Protein AF-A0A959UNT0-F1 (afdb_monomer)

Foldseek 3Di:
DPPPDDPLPAWEWEWDDAQETETETPVGDPEDDFFHKYFYAYQDWHAQFHWYDYNNYDTATEAEPPDHGDHTRQHDHRHTFIWTHHPGHTYRPDDGLDQDPPQWDDLDSWKTKGLAWDFWFFLVVQQVVLVVVVWGFAALVSQLSCCPPPPSNQVRQPAWAFHDDDQVDDFWGKTAQAAPPPRDGDSNHIDIDGRHGIDITMTMHTD

Mean predicted aligned error: 11.96 Å

Secondary structure (DSSP, 8-state):
---SSS---PEEEEEESSSEEEE--SSPPSS--TT-EEEEEESS--SS-EEEEETTPPPEEEEETTTEEP-TTSS-TT--EEEEE-SSSEEE-SPP-PPPPTTEEE-SSSEEEESSPEEEE-HHHHHHHHHHTT-EEPBHHHHHHHHHH-TTTGGG--S-EEEEEE-SSTT-EEEEEE-TTT--EEEEEEEEE-TTS-EEE-EEEE-

Radius of gyration: 22.78 Å; Cα contacts (8 Å, |Δi|>4): 476; chains: 1; bounding box: 63×31×64 Å

Sequence (207 aa):
TVASTRSRVVHRAPASGVNVLSASVSPPIAALQAGLQVDLIPSQTNTGPVTLSLNGTSPAQVLWRGTLPLDSGDLSPGVPVPLVYDGASFQWVGERAGACPPGFIPLSREVCIQALPNDSSTFWQAVLQCGDMDARLCTFSEWTAGCSMTGEFFSTVEGYEWVDHAANDQDKAKVLGLNSVTLVVSCDGGSHRIPSVEVRSRCCKTR

Structure (mmCIF, N/CA/C/O backbone):
data_AF-A0A959UNT0-F1
#
_entry.id   AF-A0A959UNT0-F1
#
loop_
_atom_site.group_PDB
_atom_site.id
_atom_site.type_symbol
_atom_site.label_atom_id
_atom_site.label_alt_id
_atom_site.label_comp_id
_atom_site.label_asym_id
_atom_site.label_entity_id
_atom_site.label_seq_id
_atom_site.pdbx_PDB_ins_code
_atom_site.Cartn_x
_atom_site.Cartn_y
_atom_site.Cartn_z
_atom_site.occupancy
_atom_site.B_iso_or_equiv
_atom_site.auth_seq_id
_atom_site.auth_comp_id
_atom_site.auth_asym_id
_atom_site.auth_atom_id
_atom_site.pdbx_PDB_model_num
ATOM 1 N N . THR A 1 1 ? -46.448 0.225 13.701 1.00 48.41 1 THR A N 1
ATOM 2 C CA . THR A 1 1 ? -45.222 0.063 14.515 1.00 48.41 1 THR A CA 1
ATOM 3 C C . THR A 1 1 ? -44.035 -0.171 13.594 1.00 48.41 1 THR A C 1
ATOM 5 O O . THR A 1 1 ? -43.687 -1.302 13.303 1.00 48.41 1 THR A O 1
ATOM 8 N N . VAL A 1 2 ? -43.453 0.914 13.071 1.00 43.09 2 VAL A N 1
ATOM 9 C CA . VAL A 1 2 ? -42.294 0.895 12.145 1.00 43.09 2 VAL A CA 1
ATOM 10 C C . VAL A 1 2 ? -41.308 2.003 12.558 1.00 43.09 2 VAL A C 1
ATOM 12 O O . VAL A 1 2 ? -40.804 2.755 11.739 1.00 43.09 2 VAL A O 1
ATOM 15 N N . ALA A 1 3 ? -41.102 2.176 13.868 1.00 41.16 3 ALA A N 1
ATOM 16 C CA . ALA A 1 3 ? -40.245 3.232 14.427 1.00 41.16 3 ALA A CA 1
ATOM 17 C C . ALA A 1 3 ? -39.132 2.692 15.348 1.00 41.16 3 ALA A C 1
ATOM 19 O O . ALA A 1 3 ? -38.463 3.465 16.019 1.00 41.16 3 ALA A O 1
ATOM 20 N N . SER A 1 4 ? -38.913 1.371 15.385 1.00 48.03 4 SER A N 1
ATOM 21 C CA . SER A 1 4 ? -37.923 0.733 16.272 1.00 48.03 4 SER A CA 1
ATOM 22 C C . SER A 1 4 ? -36.722 0.130 15.533 1.00 48.03 4 SER A C 1
ATOM 24 O O . SER A 1 4 ? -35.971 -0.654 16.111 1.00 48.03 4 SER A O 1
ATOM 26 N N . THR A 1 5 ? -36.498 0.440 14.257 1.00 50.44 5 THR A N 1
ATOM 27 C CA . THR A 1 5 ? -35.396 -0.199 13.525 1.00 50.44 5 THR A CA 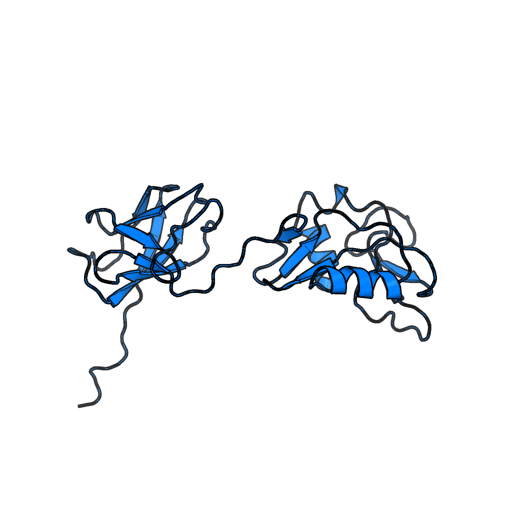1
ATOM 28 C C . THR A 1 5 ? -34.690 0.813 12.636 1.00 50.44 5 THR A C 1
ATOM 30 O O . THR A 1 5 ? -35.224 1.175 11.595 1.00 50.44 5 THR A O 1
ATOM 33 N N . ARG A 1 6 ? -33.470 1.201 13.059 1.00 48.41 6 ARG A N 1
ATOM 34 C CA . ARG A 1 6 ? -32.390 1.919 12.329 1.00 48.41 6 ARG A CA 1
ATOM 35 C C . ARG A 1 6 ? -31.964 3.304 12.843 1.00 48.41 6 ARG A C 1
ATOM 37 O O . ARG A 1 6 ? -31.573 4.150 12.051 1.00 48.41 6 ARG A O 1
ATOM 44 N N . SER A 1 7 ? -31.873 3.503 14.156 1.00 43.59 7 SER A N 1
ATOM 45 C CA . SER A 1 7 ? -30.818 4.386 14.681 1.00 43.59 7 SER A CA 1
ATOM 46 C C . SER A 1 7 ? -29.868 3.550 15.527 1.00 43.59 7 SER A C 1
ATOM 48 O O . SER A 1 7 ? -30.008 3.447 16.742 1.00 43.59 7 SER A O 1
ATOM 50 N N . ARG A 1 8 ? -28.959 2.835 14.855 1.00 58.28 8 ARG A N 1
ATOM 51 C CA . ARG A 1 8 ? -27.830 2.197 15.532 1.00 58.28 8 ARG A CA 1
ATOM 52 C C . ARG A 1 8 ? -26.765 3.280 15.640 1.00 58.28 8 ARG A C 1
ATOM 54 O O . ARG A 1 8 ? -26.162 3.645 14.636 1.00 58.28 8 ARG A O 1
ATOM 61 N N . VAL A 1 9 ? -26.633 3.868 16.824 1.00 66.62 9 VAL A N 1
ATOM 62 C CA . VAL A 1 9 ? -25.636 4.912 17.074 1.00 66.62 9 VAL A CA 1
ATOM 63 C C . VAL A 1 9 ? -24.266 4.243 17.061 1.00 66.62 9 VAL A C 1
ATOM 65 O O . VAL A 1 9 ? -23.964 3.432 17.931 1.00 66.62 9 VAL A O 1
ATOM 68 N N . VAL A 1 10 ? -23.461 4.545 16.044 1.00 76.69 10 VAL A N 1
ATOM 69 C CA . VAL A 1 10 ? -22.049 4.158 16.014 1.00 76.69 10 VAL A CA 1
ATOM 70 C C . VAL A 1 10 ? -21.274 5.236 16.755 1.00 76.69 10 VAL A C 1
ATOM 72 O O . VAL A 1 10 ? -21.289 6.405 16.362 1.00 76.69 10 VAL A O 1
ATOM 75 N N . HIS A 1 11 ? -20.627 4.866 17.857 1.00 86.00 11 HIS A N 1
ATOM 76 C CA . HIS A 1 11 ? -19.838 5.817 18.627 1.00 86.00 11 HIS A CA 1
ATOM 77 C C . HIS A 1 11 ? -18.467 6.010 17.988 1.00 86.00 11 HIS A C 1
ATOM 79 O O . HIS A 1 11 ? -17.747 5.044 17.765 1.00 86.00 11 HIS A O 1
ATOM 85 N N . ARG A 1 12 ? -18.067 7.259 17.749 1.00 90.56 12 ARG A N 1
ATOM 86 C CA . ARG A 1 12 ? -16.699 7.578 17.337 1.00 90.56 12 ARG A CA 1
ATOM 87 C C . ARG A 1 12 ? -15.816 7.737 18.572 1.00 90.56 12 ARG A C 1
ATOM 89 O O . ARG A 1 12 ? -16.127 8.555 19.434 1.00 90.56 12 ARG A O 1
ATOM 96 N N . ALA A 1 13 ? -14.728 6.977 18.642 1.00 93.00 13 ALA A N 1
ATOM 97 C CA . ALA A 1 13 ? -13.882 6.870 19.827 1.00 93.00 13 ALA A CA 1
ATOM 98 C C . ALA A 1 13 ? -12.408 7.143 19.487 1.00 93.00 13 ALA A C 1
ATOM 100 O O . ALA A 1 13 ? -11.671 6.215 19.150 1.00 93.00 13 ALA A O 1
ATOM 101 N N . PRO A 1 14 ? -11.947 8.403 19.564 1.00 94.81 14 PRO A N 1
ATOM 102 C CA . PRO A 1 14 ? -10.521 8.708 19.520 1.00 94.81 14 PRO A CA 1
ATOM 103 C C . PRO A 1 14 ? -9.801 7.997 20.670 1.00 94.81 14 PRO A C 1
ATOM 105 O O . PRO A 1 14 ? -10.201 8.139 21.828 1.00 94.81 14 PRO A O 1
ATOM 108 N N . ALA A 1 15 ? -8.763 7.229 20.347 1.00 96.00 15 ALA A N 1
ATOM 109 C CA . ALA A 1 15 ? -8.032 6.398 21.295 1.00 96.00 15 ALA A CA 1
ATOM 110 C C . ALA A 1 15 ? -6.611 6.917 21.520 1.00 96.00 15 ALA A C 1
ATOM 112 O O . ALA A 1 15 ? -5.875 7.200 20.570 1.00 96.00 15 ALA A O 1
ATOM 113 N N . SER A 1 16 ? -6.206 6.989 22.783 1.00 95.00 16 SER A N 1
ATOM 114 C CA . SER A 1 16 ? -4.823 7.221 23.203 1.00 95.00 16 SER A CA 1
ATOM 115 C C . SER A 1 16 ? -4.161 5.913 23.645 1.00 95.00 16 SER A C 1
ATOM 117 O O . SER A 1 16 ? -4.842 4.999 24.111 1.00 95.00 16 SER A O 1
ATOM 119 N N . GLY A 1 17 ? -2.835 5.831 23.507 1.00 95.19 17 GLY A N 1
ATOM 120 C CA . GLY A 1 17 ? -2.040 4.633 23.806 1.00 95.19 17 GLY A CA 1
ATOM 121 C C . GLY A 1 17 ? -1.513 3.927 22.551 1.00 95.19 17 GLY A C 1
ATOM 122 O O . GLY A 1 17 ? -1.726 4.399 21.438 1.00 95.19 17 GLY A O 1
ATOM 123 N N . VAL A 1 18 ? -0.797 2.815 22.756 1.00 91.81 18 VAL A N 1
ATOM 124 C CA . VAL A 1 18 ? -0.172 2.001 21.690 1.00 91.81 18 VAL A CA 1
ATOM 125 C C . VAL A 1 18 ? -0.801 0.604 21.643 1.00 91.81 18 VAL A C 1
ATOM 127 O O . VAL A 1 18 ? -1.529 0.288 20.712 1.00 91.81 18 VAL A O 1
ATOM 130 N N . ASN A 1 19 ? -0.593 -0.207 22.687 1.00 95.94 19 ASN A N 1
ATOM 131 C CA . ASN A 1 19 ? -1.184 -1.554 22.824 1.00 95.94 19 ASN A CA 1
ATOM 132 C C . ASN A 1 19 ? -2.261 -1.619 23.921 1.00 95.94 19 ASN A C 1
ATOM 134 O O . ASN A 1 19 ? -3.101 -2.513 23.949 1.00 95.94 19 ASN A O 1
ATOM 138 N N . VAL A 1 20 ? -2.247 -0.657 24.842 1.00 97.50 20 VAL A N 1
ATOM 139 C CA . VAL A 1 20 ? -3.287 -0.468 25.855 1.00 97.50 20 VAL A CA 1
ATOM 140 C C . VAL A 1 20 ? -3.980 0.836 25.519 1.00 97.50 20 VAL A C 1
ATOM 142 O O . VAL A 1 20 ? -3.421 1.911 25.738 1.00 97.50 20 VAL A O 1
ATOM 145 N N . LEU A 1 21 ? -5.151 0.727 24.905 1.00 97.50 21 LEU A N 1
ATOM 146 C CA . LEU A 1 21 ? -5.898 1.861 24.396 1.00 97.50 21 LEU A CA 1
ATOM 147 C C . LEU A 1 21 ? -6.956 2.303 25.396 1.00 97.50 21 LEU A C 1
ATOM 149 O O . LEU A 1 21 ? -7.686 1.491 25.968 1.00 97.50 21 LEU A O 1
ATOM 153 N N . SER A 1 22 ? -7.075 3.615 25.550 1.00 96.44 22 SER A N 1
ATOM 154 C CA . SER A 1 22 ? -8.187 4.236 26.258 1.00 96.44 22 SER A CA 1
ATOM 155 C C . SER A 1 22 ? -8.908 5.199 25.329 1.00 96.44 22 SER A C 1
ATOM 157 O O . SER A 1 22 ? -8.275 5.991 24.631 1.00 96.44 22 SER A O 1
ATOM 159 N N . ALA A 1 23 ? -10.233 5.121 25.303 1.00 95.81 23 ALA A N 1
ATOM 160 C CA . ALA A 1 23 ? -11.065 6.053 24.561 1.00 95.81 23 ALA A CA 1
ATOM 161 C C . ALA A 1 23 ? -12.312 6.415 25.368 1.00 95.81 23 ALA A C 1
ATOM 163 O O . ALA A 1 23 ? -12.730 5.702 26.279 1.00 95.81 23 ALA A O 1
ATOM 164 N N . SER A 1 24 ? -12.912 7.554 25.046 1.00 93.12 24 SER A N 1
ATOM 165 C CA . SER A 1 24 ? -14.174 7.990 25.641 1.00 93.12 24 SER A CA 1
ATOM 166 C C . SER A 1 24 ? -15.175 8.261 24.538 1.00 93.12 24 SER A C 1
ATOM 168 O O . SER A 1 24 ? -14.842 8.903 23.543 1.00 93.12 24 SER A O 1
ATOM 170 N N . VAL A 1 25 ? -16.401 7.787 24.726 1.00 90.19 25 VAL A N 1
ATOM 171 C CA . VAL A 1 25 ? -17.513 8.082 23.824 1.00 90.19 25 VAL A CA 1
ATOM 172 C C . VAL A 1 25 ? -18.582 8.897 24.541 1.00 90.19 25 VAL A C 1
ATOM 174 O O . VAL A 1 25 ? -18.640 8.922 25.773 1.00 90.19 25 VAL A O 1
ATOM 177 N N . SER A 1 26 ? -19.402 9.593 23.755 1.00 86.12 26 SER A N 1
ATOM 178 C CA . SER A 1 26 ? -20.574 10.329 24.225 1.00 86.12 26 SER A CA 1
ATOM 179 C C . SER A 1 26 ? -21.827 9.804 23.509 1.00 86.12 26 SER A C 1
ATOM 181 O O . SER A 1 26 ? -21.779 9.651 22.282 1.00 86.12 26 SER A O 1
ATOM 183 N N . PRO A 1 27 ? -22.933 9.520 24.223 1.00 86.94 27 PRO A N 1
ATOM 184 C CA . PRO A 1 27 ? -23.044 9.466 25.688 1.00 86.94 27 PRO A CA 1
ATOM 185 C C . PRO A 1 27 ? -22.099 8.418 26.320 1.00 86.94 27 PRO A C 1
ATOM 187 O O . PRO A 1 27 ? -21.741 7.451 25.644 1.00 86.94 27 PRO A O 1
ATOM 190 N N . PRO A 1 28 ? -21.664 8.614 27.582 1.00 87.12 28 PRO A N 1
ATOM 191 C CA . PRO A 1 28 ? -20.712 7.718 28.230 1.00 87.12 28 PRO A CA 1
ATOM 192 C C . PRO A 1 28 ? -21.318 6.335 28.471 1.00 87.12 28 PRO A C 1
ATOM 194 O O . PRO A 1 28 ? -22.479 6.205 28.863 1.00 87.12 28 PRO A O 1
ATOM 197 N N . ILE A 1 29 ? -20.504 5.302 28.270 1.00 87.31 29 ILE A N 1
ATOM 198 C CA . ILE A 1 29 ? -20.892 3.907 28.476 1.00 87.31 29 ILE A CA 1
ATOM 199 C C . ILE A 1 29 ? -20.492 3.481 29.889 1.00 87.31 29 ILE A C 1
ATOM 201 O O . ILE A 1 29 ? -19.319 3.534 30.244 1.00 87.31 29 ILE A O 1
ATOM 205 N N . ALA A 1 30 ? -21.464 3.041 30.692 1.00 86.00 30 ALA A N 1
ATOM 206 C CA . ALA A 1 30 ? -21.213 2.564 32.056 1.00 86.00 30 ALA A CA 1
ATOM 207 C C . ALA A 1 30 ? -20.717 1.106 32.107 1.00 86.00 30 ALA A C 1
ATOM 209 O O . ALA A 1 30 ? -19.996 0.730 33.026 1.00 86.00 30 ALA A O 1
ATOM 210 N N . ALA A 1 31 ? -21.110 0.280 31.132 1.00 88.62 31 ALA A N 1
ATOM 211 C CA . ALA A 1 31 ? -20.700 -1.116 31.023 1.00 88.62 31 ALA A CA 1
ATOM 212 C C . ALA A 1 31 ? -20.711 -1.575 29.561 1.00 88.62 31 ALA A C 1
ATOM 214 O O . ALA A 1 31 ? -21.574 -1.166 28.782 1.00 88.62 31 ALA A O 1
ATOM 215 N N . LEU A 1 32 ? -19.774 -2.454 29.202 1.00 92.38 32 LEU A N 1
ATOM 216 C CA . LEU A 1 32 ? -19.741 -3.067 27.878 1.00 92.38 32 LEU A CA 1
ATOM 217 C C . LEU A 1 32 ? -20.871 -4.096 27.755 1.00 92.38 32 LEU A C 1
ATOM 219 O O . LEU A 1 32 ? -21.023 -4.972 28.605 1.00 92.38 32 LEU A O 1
ATOM 223 N N . GLN A 1 33 ? -21.664 -3.987 26.691 1.00 92.88 33 GLN A N 1
ATOM 224 C CA . GLN A 1 33 ? -22.750 -4.914 26.372 1.00 92.88 33 GLN A CA 1
ATOM 225 C C . GLN A 1 33 ? -22.533 -5.503 24.982 1.00 92.88 33 GLN A C 1
ATOM 227 O O . GLN A 1 33 ? -22.091 -4.801 24.068 1.00 92.88 33 GLN A O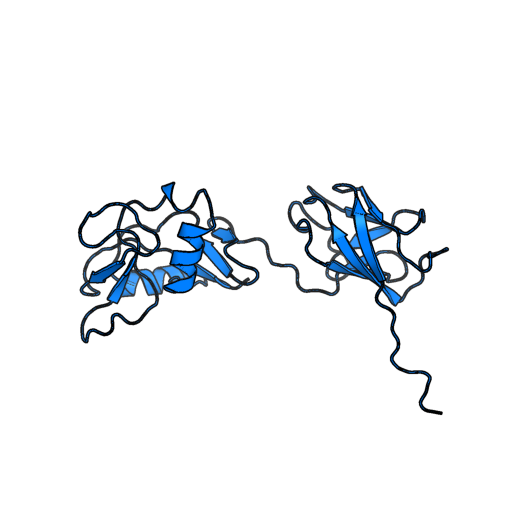 1
ATOM 232 N N . ALA A 1 34 ? -22.835 -6.793 24.820 1.00 94.38 34 ALA A N 1
ATOM 233 C CA . ALA A 1 34 ? -22.733 -7.458 23.527 1.00 94.38 34 ALA A CA 1
ATOM 234 C C . ALA A 1 34 ? -23.568 -6.713 22.468 1.00 94.38 34 ALA A C 1
ATOM 236 O O . ALA A 1 34 ? -24.707 -6.317 22.713 1.00 94.38 34 ALA A O 1
ATOM 237 N N . GLY A 1 35 ? -22.986 -6.502 21.289 1.00 91.06 35 GLY A N 1
ATOM 238 C CA . GLY A 1 35 ? -23.576 -5.744 20.187 1.00 91.06 35 GLY A CA 1
ATOM 239 C C . GLY A 1 35 ? -23.237 -4.249 20.164 1.00 91.06 35 GLY A C 1
ATOM 240 O O . GLY A 1 35 ? -23.587 -3.593 19.172 1.00 91.06 35 GLY A O 1
ATOM 241 N N . LEU A 1 36 ? -22.545 -3.722 21.186 1.00 92.38 36 LEU A N 1
ATOM 242 C CA . LEU A 1 36 ? -22.014 -2.355 21.208 1.00 92.38 36 LEU A CA 1
ATOM 243 C C . LEU A 1 36 ? -21.093 -2.125 20.005 1.00 92.38 36 LEU A C 1
ATOM 245 O O . LEU A 1 36 ? -20.164 -2.900 19.796 1.00 92.38 36 LEU A O 1
ATOM 249 N N . GLN A 1 37 ? -21.333 -1.051 19.248 1.00 93.31 37 GLN A N 1
ATOM 250 C CA . GLN A 1 37 ? -20.522 -0.682 18.086 1.00 93.31 37 GLN A CA 1
ATOM 251 C C . GLN A 1 37 ? -19.741 0.600 18.317 1.00 93.31 37 GLN A C 1
ATOM 253 O O . GLN A 1 37 ? -20.299 1.599 18.782 1.00 93.31 37 GLN A O 1
ATOM 258 N N . VAL A 1 38 ? -18.469 0.577 17.934 1.00 94.38 38 VAL A N 1
ATOM 259 C CA . VAL A 1 38 ? -17.556 1.704 18.101 1.00 94.38 38 VAL A CA 1
ATOM 260 C C . VAL A 1 38 ? -16.636 1.806 16.894 1.00 94.38 38 VAL A C 1
ATOM 262 O O . VAL A 1 38 ? -15.983 0.834 16.537 1.00 94.38 38 VAL A O 1
ATOM 265 N N . ASP A 1 39 ? -16.535 2.996 16.314 1.00 94.00 39 ASP A N 1
ATOM 266 C CA . ASP A 1 39 ? -15.471 3.354 15.381 1.00 94.00 39 ASP A CA 1
ATOM 267 C C . ASP A 1 39 ? -14.290 3.893 16.187 1.00 94.00 39 ASP A C 1
ATOM 269 O O . ASP A 1 39 ? -14.243 5.074 16.558 1.00 94.00 39 ASP A O 1
ATOM 273 N N . LEU A 1 40 ? -13.346 3.007 16.492 1.00 95.50 40 LEU A N 1
ATOM 274 C CA . LEU A 1 40 ? -12.115 3.357 17.186 1.00 95.50 40 LEU A CA 1
ATOM 275 C C . LEU A 1 40 ? -11.196 4.124 16.231 1.00 95.50 40 LEU A C 1
ATOM 277 O O . LEU A 1 40 ? -10.978 3.688 15.107 1.00 95.50 40 LEU A O 1
ATOM 281 N N . ILE A 1 41 ? -10.634 5.249 16.666 1.00 94.31 41 ILE A N 1
ATOM 282 C CA . ILE A 1 41 ? -9.665 6.023 15.878 1.00 94.31 41 ILE A CA 1
ATOM 283 C C . ILE A 1 41 ? -8.345 6.056 16.657 1.00 94.31 41 ILE A C 1
ATOM 285 O O . ILE A 1 41 ? -8.222 6.859 17.586 1.00 94.31 41 ILE A O 1
ATOM 289 N N . PRO A 1 42 ? -7.368 5.193 16.323 1.00 94.50 42 PRO A N 1
ATOM 290 C CA . PRO A 1 42 ? -6.072 5.160 16.994 1.00 94.50 42 PRO A CA 1
ATOM 291 C C . PRO A 1 42 ? -5.282 6.456 16.770 1.00 94.50 42 PRO A C 1
ATOM 293 O O . PRO A 1 42 ? -5.364 7.066 15.705 1.00 94.50 42 PRO A O 1
ATOM 296 N N . SER A 1 43 ? -4.484 6.866 17.756 1.00 92.19 43 SER A N 1
ATOM 297 C CA . SER A 1 43 ? -3.526 7.980 17.627 1.00 92.19 43 SER A CA 1
ATOM 298 C C . SER A 1 43 ? -2.105 7.522 17.293 1.00 92.19 43 SER A C 1
ATOM 300 O O . SER A 1 43 ? -1.302 8.324 16.827 1.00 92.19 43 SER A O 1
ATOM 302 N N . GLN A 1 44 ? -1.795 6.245 17.515 1.00 87.88 44 GLN A N 1
ATOM 303 C CA . GLN A 1 44 ? -0.490 5.635 17.272 1.00 87.88 44 GLN A CA 1
ATOM 304 C C . GLN A 1 44 ? -0.667 4.253 16.639 1.00 87.88 44 GLN A C 1
ATOM 306 O O . GLN A 1 44 ? -1.718 3.625 16.781 1.00 87.88 44 GLN A O 1
ATOM 311 N N . THR A 1 45 ? 0.375 3.796 15.950 1.00 84.25 45 THR A N 1
ATOM 312 C CA . THR A 1 45 ? 0.478 2.424 15.447 1.00 84.25 45 THR A CA 1
ATOM 313 C C . THR A 1 45 ? 0.730 1.472 16.610 1.00 84.25 45 THR A C 1
ATOM 315 O O . THR A 1 45 ? 1.593 1.751 17.442 1.00 84.25 45 THR A O 1
ATOM 318 N N . ASN A 1 46 ? 0.005 0.356 16.684 1.00 92.25 46 ASN A N 1
ATOM 319 C CA . ASN A 1 46 ? 0.248 -0.665 17.705 1.00 92.25 46 ASN A CA 1
ATOM 320 C C . ASN A 1 46 ? 1.508 -1.483 17.376 1.00 92.25 46 ASN A C 1
ATOM 322 O O . ASN A 1 46 ? 1.882 -1.632 16.216 1.00 92.25 46 ASN A O 1
ATOM 326 N N . THR A 1 47 ? 2.140 -2.056 18.398 1.00 85.38 47 THR A N 1
ATOM 327 C CA . THR A 1 47 ? 3.354 -2.884 18.265 1.00 85.38 47 THR A CA 1
ATOM 328 C C . THR A 1 47 ? 3.135 -4.348 18.659 1.00 85.38 47 THR A C 1
ATOM 330 O O . THR A 1 47 ? 4.087 -5.119 18.729 1.00 85.38 47 THR A O 1
ATOM 333 N N . GLY A 1 48 ? 1.890 -4.736 18.943 1.00 86.25 48 GLY A N 1
ATOM 334 C CA . GLY A 1 48 ? 1.501 -6.096 19.314 1.00 86.25 48 GLY A CA 1
ATOM 335 C C . GLY A 1 48 ? 0.016 -6.184 19.691 1.00 86.25 48 GLY A C 1
ATOM 336 O O . GLY A 1 48 ? -0.760 -5.311 19.283 1.00 86.25 48 GLY A O 1
ATOM 337 N N . PRO A 1 49 ? -0.389 -7.192 20.490 1.00 92.25 49 PRO A N 1
ATOM 338 C CA . PRO A 1 49 ? -1.776 -7.380 20.911 1.00 92.25 49 PRO A CA 1
ATOM 339 C C . PRO A 1 49 ? -2.364 -6.157 21.611 1.00 92.25 49 PRO A C 1
ATOM 341 O O . PRO A 1 49 ? -1.715 -5.541 22.458 1.00 92.25 49 PRO A O 1
ATOM 344 N N . VAL A 1 50 ? -3.618 -5.836 21.282 1.00 97.50 50 VAL A N 1
ATOM 345 C CA . VAL A 1 50 ? -4.283 -4.607 21.728 1.00 97.50 50 VAL A CA 1
ATOM 346 C C . VAL A 1 50 ? -5.405 -4.896 22.724 1.00 97.50 50 VAL A C 1
ATOM 348 O O . VAL A 1 50 ? -6.196 -5.824 22.553 1.00 97.50 50 VAL A O 1
ATOM 351 N N . THR A 1 51 ? -5.514 -4.049 23.746 1.00 98.12 51 THR A N 1
ATOM 352 C CA . THR A 1 51 ? -6.680 -3.957 24.637 1.00 98.12 51 THR A CA 1
ATOM 353 C C . THR A 1 51 ? -7.304 -2.568 24.560 1.00 98.12 51 THR A C 1
ATOM 355 O O . THR A 1 51 ? -6.606 -1.592 24.296 1.00 98.12 51 THR A O 1
ATOM 358 N N . LEU A 1 52 ? -8.614 -2.474 24.786 1.00 97.75 52 LEU A N 1
ATOM 359 C CA . LEU A 1 52 ? -9.377 -1.230 24.756 1.00 97.75 52 LEU A CA 1
ATOM 360 C C . LEU A 1 52 ? -10.234 -1.089 26.018 1.00 97.75 52 LEU A C 1
ATOM 362 O O . LEU A 1 52 ? -11.021 -1.976 26.350 1.00 97.75 52 LEU A O 1
ATOM 366 N N . SER A 1 53 ? -10.110 0.058 26.682 1.00 96.69 53 SER A N 1
ATOM 367 C CA . SER A 1 53 ? -11.036 0.539 27.711 1.00 96.69 53 SER A CA 1
ATOM 368 C C . SER A 1 53 ? -11.853 1.712 27.162 1.00 96.69 53 SER A C 1
ATOM 370 O O . SER A 1 53 ? -11.290 2.665 26.614 1.00 96.69 53 SER A O 1
ATOM 372 N N . LEU A 1 54 ? -13.180 1.648 27.310 1.00 94.81 54 LEU A N 1
ATOM 373 C CA . LEU A 1 54 ? -14.094 2.728 26.934 1.00 94.81 54 LEU A CA 1
ATOM 374 C C . LEU A 1 54 ? -14.649 3.391 28.187 1.00 94.81 54 LEU A C 1
ATOM 376 O O . LEU A 1 54 ? -15.176 2.708 29.054 1.00 94.81 54 LEU A O 1
ATOM 380 N N . ASN A 1 55 ? -14.534 4.716 28.288 1.00 94.44 55 ASN A N 1
ATOM 381 C CA . ASN A 1 55 ? -15.042 5.496 29.424 1.00 94.44 55 ASN A CA 1
ATOM 382 C C . ASN A 1 55 ? -14.607 4.944 30.807 1.00 94.44 55 ASN A C 1
ATOM 384 O O . ASN A 1 55 ? -15.322 5.111 31.791 1.00 94.44 55 ASN A O 1
ATOM 388 N N . GLY A 1 56 ? -13.441 4.291 30.894 1.00 89.88 56 GLY A N 1
ATOM 389 C CA . GLY A 1 56 ? -12.916 3.723 32.141 1.00 89.88 56 GLY A CA 1
ATOM 390 C C . GLY A 1 56 ? -13.449 2.333 32.514 1.00 89.88 56 GLY A C 1
ATOM 391 O O . GLY A 1 56 ? -13.203 1.882 33.630 1.00 89.88 56 GLY A O 1
ATOM 392 N N . THR A 1 57 ? -14.148 1.628 31.616 1.00 93.06 57 THR A N 1
ATOM 393 C CA . THR A 1 57 ? -14.502 0.213 31.828 1.00 93.06 57 THR A CA 1
ATOM 394 C C . THR A 1 57 ? -13.257 -0.671 31.926 1.00 93.06 57 THR A C 1
ATOM 396 O O . THR A 1 57 ? -12.167 -0.292 31.490 1.00 93.06 57 THR A O 1
ATOM 399 N N . SER A 1 58 ? -13.415 -1.901 32.421 1.00 93.19 58 SER A N 1
ATOM 400 C CA . SER A 1 58 ? -12.350 -2.906 32.349 1.00 93.19 58 SER A CA 1
ATOM 401 C C . SER A 1 58 ? -11.846 -3.073 30.903 1.00 93.19 58 SER A C 1
ATOM 403 O O . SER A 1 58 ? -12.673 -3.113 29.985 1.00 93.19 58 SER A O 1
ATOM 405 N N . PRO A 1 59 ? -10.520 -3.156 30.678 1.00 95.25 59 PRO A N 1
ATOM 406 C CA . PRO A 1 59 ? -9.968 -3.383 29.348 1.00 95.25 59 PRO A CA 1
ATOM 407 C C . PRO A 1 59 ? -10.424 -4.727 28.776 1.00 95.25 59 PRO A C 1
ATOM 409 O O . PRO A 1 59 ? -10.321 -5.755 29.444 1.00 95.25 59 PRO A O 1
ATOM 412 N N . ALA A 1 60 ? -10.882 -4.719 27.528 1.00 97.25 60 ALA A N 1
ATOM 413 C CA . ALA A 1 60 ? -11.184 -5.923 26.761 1.00 97.25 60 ALA A CA 1
ATOM 414 C C . ALA A 1 60 ? -10.214 -6.055 25.583 1.00 97.25 60 ALA A C 1
ATOM 416 O O . ALA A 1 60 ? -9.720 -5.050 25.068 1.00 97.25 60 ALA A O 1
ATOM 417 N N . GLN A 1 61 ? -9.927 -7.283 25.149 1.00 97.81 61 GLN A N 1
ATOM 418 C CA . GLN A 1 61 ? -9.072 -7.495 23.981 1.00 97.81 61 GLN A CA 1
ATOM 419 C C . GLN A 1 61 ? -9.743 -6.974 22.712 1.00 97.81 61 GLN A C 1
ATOM 421 O O . GLN A 1 61 ? -10.965 -7.024 22.580 1.00 97.81 61 GLN A O 1
ATOM 426 N N . VAL A 1 62 ? -8.928 -6.498 21.776 1.00 96.81 62 VAL A N 1
ATOM 427 C CA . VAL A 1 62 ? -9.343 -6.273 20.394 1.00 96.81 62 VAL A CA 1
ATOM 428 C C . VAL A 1 62 ? -8.841 -7.458 19.578 1.00 96.81 62 VAL A C 1
ATOM 430 O O . VAL A 1 62 ? -7.651 -7.769 19.605 1.00 96.81 62 VAL A O 1
ATOM 433 N N . LEU A 1 63 ? -9.754 -8.134 18.888 1.00 95.12 63 LEU A N 1
ATOM 434 C CA . LEU A 1 63 ? -9.501 -9.336 18.103 1.00 95.12 63 LEU A CA 1
ATOM 435 C C . LEU A 1 63 ? -10.022 -9.153 16.677 1.00 95.12 63 LEU A C 1
ATOM 437 O O . LEU A 1 63 ? -10.866 -8.301 16.396 1.00 95.12 63 LEU A O 1
ATOM 441 N N . TRP A 1 64 ? -9.529 -9.975 15.762 1.00 87.88 64 TRP A N 1
ATOM 442 C CA . TRP A 1 64 ? -10.009 -10.065 14.391 1.00 87.88 64 TRP A CA 1
ATOM 443 C C . TRP A 1 64 ? -10.431 -11.489 14.068 1.00 87.88 64 TRP A C 1
ATOM 445 O O . TRP A 1 64 ? -9.818 -12.455 14.523 1.00 87.88 64 TRP A O 1
ATOM 455 N N . ARG A 1 65 ? -11.499 -11.610 13.269 1.00 83.56 65 ARG A N 1
ATOM 456 C CA . ARG A 1 65 ? -12.085 -12.899 12.867 1.00 83.56 65 ARG A CA 1
ATOM 457 C C . ARG A 1 65 ? -12.325 -13.842 14.059 1.00 83.56 65 ARG A C 1
ATOM 459 O O . ARG A 1 65 ? -12.094 -15.044 13.967 1.00 83.56 65 ARG A O 1
ATOM 466 N N . GLY A 1 66 ? -12.792 -13.297 15.182 1.00 87.12 66 GLY A N 1
ATOM 467 C CA . GLY A 1 66 ? -13.137 -14.056 16.381 1.00 87.12 66 GLY A CA 1
ATOM 468 C C . GLY A 1 66 ? -11.978 -14.178 17.362 1.00 87.12 66 GLY A C 1
ATOM 469 O O . GLY A 1 66 ? -12.067 -13.654 18.468 1.00 87.12 66 GLY A O 1
ATOM 470 N N . THR A 1 67 ? -10.904 -14.870 16.980 1.00 88.44 67 THR A N 1
ATOM 471 C CA . THR A 1 67 ? -9.867 -15.301 17.936 1.00 88.44 67 THR A CA 1
ATOM 472 C C . THR A 1 67 ? -8.477 -14.742 17.671 1.00 88.44 67 THR A C 1
ATOM 474 O O . THR A 1 67 ? -7.593 -14.980 18.489 1.00 88.44 67 THR A O 1
ATOM 477 N N . LEU A 1 68 ? -8.238 -14.050 16.551 1.00 86.75 68 LEU A N 1
ATOM 478 C CA . LEU A 1 68 ? -6.890 -13.601 16.205 1.00 86.75 68 LEU A CA 1
ATOM 479 C C . LEU A 1 68 ? -6.562 -12.282 16.921 1.00 86.75 68 LEU A C 1
ATOM 481 O O . LEU A 1 68 ? -7.239 -11.283 16.665 1.00 86.75 68 LEU A O 1
ATOM 485 N N . PRO A 1 69 ? -5.523 -12.228 17.772 1.00 89.25 69 PRO A N 1
ATOM 486 C CA . PRO A 1 69 ? -5.038 -10.965 18.309 1.00 89.25 69 PRO A CA 1
ATOM 487 C C . PRO A 1 69 ? -4.547 -10.032 17.199 1.00 89.25 69 PRO A C 1
ATOM 489 O O . PRO A 1 69 ? -4.227 -10.457 16.088 1.00 89.25 69 PRO A O 1
ATOM 492 N N . LEU A 1 70 ? -4.494 -8.738 17.497 1.00 88.81 70 LEU A N 1
ATOM 493 C CA . LEU A 1 70 ? -3.793 -7.794 16.632 1.00 88.81 70 LEU A CA 1
ATOM 494 C C . LEU A 1 70 ? -2.276 -8.005 16.747 1.00 88.81 70 LEU A C 1
ATOM 496 O O . LEU A 1 70 ? -1.773 -8.356 17.815 1.00 88.81 70 LEU A O 1
ATOM 500 N N . ASP A 1 71 ? -1.572 -7.777 15.649 1.00 83.12 71 ASP A N 1
ATOM 501 C CA . ASP A 1 71 ? -0.118 -7.786 15.538 1.00 83.12 71 ASP A CA 1
ATOM 502 C C . ASP A 1 71 ? 0.396 -6.368 15.251 1.00 83.12 71 ASP A C 1
ATOM 504 O O . ASP A 1 71 ? -0.376 -5.452 14.953 1.00 83.12 71 ASP A O 1
ATOM 508 N N . SER A 1 72 ? 1.703 -6.169 15.377 1.00 78.25 72 SER A N 1
ATOM 509 C CA . SER A 1 72 ? 2.374 -4.903 15.101 1.00 78.25 72 SER A CA 1
ATOM 510 C C . SER A 1 72 ? 1.974 -4.339 13.733 1.00 78.25 72 SER A C 1
ATOM 512 O O . SER A 1 72 ? 2.082 -5.018 12.715 1.00 78.25 72 SER A O 1
ATOM 514 N N . GLY A 1 73 ? 1.529 -3.082 13.701 1.00 78.31 73 GLY A N 1
ATOM 515 C CA . GLY A 1 73 ? 1.152 -2.391 12.464 1.00 78.31 73 GLY A CA 1
ATOM 516 C C . GLY A 1 73 ? -0.314 -2.518 12.040 1.00 78.31 73 GLY A C 1
ATOM 517 O O . GLY A 1 73 ? -0.723 -1.802 11.127 1.00 78.31 73 GLY A O 1
ATOM 518 N N . ASP A 1 74 ? -1.118 -3.360 12.696 1.00 83.88 74 ASP A N 1
ATOM 519 C CA . ASP A 1 74 ? -2.538 -3.545 12.350 1.00 83.88 74 ASP A CA 1
ATOM 520 C C . ASP A 1 74 ? -3.371 -2.257 12.502 1.00 83.88 74 ASP A C 1
ATOM 522 O O . ASP A 1 74 ? -4.302 -2.003 11.735 1.00 83.88 74 ASP A O 1
ATOM 526 N N . LEU A 1 75 ? -3.056 -1.435 13.505 1.00 88.38 75 LEU A N 1
ATOM 527 C CA . LEU A 1 75 ? -3.679 -0.138 13.744 1.00 88.38 75 LEU A CA 1
ATOM 528 C C . LEU A 1 75 ? -2.847 0.964 13.101 1.00 88.38 75 LEU A C 1
ATOM 530 O O . LEU A 1 75 ? -1.650 1.068 13.339 1.00 88.38 75 LEU A O 1
ATOM 534 N N . SER A 1 76 ? -3.499 1.842 12.343 1.00 86.44 76 SER A N 1
ATOM 535 C CA . SER A 1 76 ? -2.872 3.033 11.763 1.00 86.44 76 SER A CA 1
ATOM 536 C C . SER A 1 76 ? -3.452 4.311 12.383 1.00 86.44 76 SER A C 1
ATOM 538 O O . SER A 1 76 ? -4.676 4.404 12.534 1.00 86.44 76 SER A O 1
ATOM 540 N N . PRO A 1 77 ? -2.622 5.322 12.709 1.00 86.06 77 PRO A N 1
ATOM 541 C CA . PRO A 1 77 ? -3.092 6.593 13.249 1.00 86.06 77 PRO A CA 1
ATOM 542 C C . PRO A 1 77 ? -4.152 7.249 12.359 1.00 86.06 77 PRO A C 1
ATOM 544 O O . PRO A 1 77 ? -3.981 7.373 11.147 1.00 86.06 77 PRO A O 1
ATOM 547 N N . GLY A 1 78 ? -5.260 7.681 12.960 1.00 83.50 78 GLY A N 1
ATOM 548 C CA . GLY A 1 78 ? -6.345 8.383 12.273 1.00 83.50 78 GLY A CA 1
ATOM 549 C C . GLY A 1 78 ? -7.242 7.505 11.394 1.00 83.50 78 GLY A C 1
ATOM 550 O O . GLY A 1 78 ? -8.207 8.020 10.827 1.00 83.50 78 GLY A O 1
ATOM 551 N N . VAL A 1 79 ? -6.974 6.200 11.283 1.00 84.44 79 VAL A N 1
ATOM 552 C CA . VAL A 1 79 ? -7.796 5.273 10.494 1.00 84.44 79 VAL A CA 1
ATOM 553 C C . VAL A 1 79 ? -8.909 4.691 11.373 1.00 84.44 79 VAL A C 1
ATOM 555 O O . VAL A 1 79 ? -8.600 4.071 12.388 1.00 84.44 79 VAL A O 1
ATOM 558 N N . PRO A 1 80 ? -10.198 4.868 11.018 1.00 90.38 80 PRO A N 1
ATOM 559 C CA . PRO A 1 80 ? -11.296 4.265 11.766 1.00 90.38 80 PRO A CA 1
ATOM 560 C C . PRO A 1 80 ? -11.265 2.737 11.701 1.00 90.38 80 PRO A C 1
ATOM 562 O O . PRO A 1 80 ? -11.175 2.150 10.623 1.00 90.38 80 PRO A O 1
ATOM 565 N N . VAL A 1 81 ? -11.399 2.109 12.861 1.00 92.88 81 VAL A N 1
ATOM 566 C CA . VAL A 1 81 ? -11.437 0.662 13.056 1.00 92.88 81 VAL A CA 1
ATOM 567 C C . VAL A 1 81 ? -12.820 0.320 13.611 1.00 92.88 81 VAL A C 1
ATOM 569 O O . VAL A 1 81 ? -13.076 0.581 14.789 1.00 92.88 81 VAL A O 1
ATOM 572 N N . PRO A 1 82 ? -13.740 -0.207 12.783 1.00 93.06 82 PRO A N 1
ATOM 573 C CA . PRO A 1 82 ? -15.085 -0.539 13.230 1.00 93.06 82 PRO A CA 1
ATOM 574 C C . PRO A 1 82 ? -15.045 -1.792 14.107 1.00 93.06 82 PRO A C 1
ATOM 576 O O . PRO A 1 82 ? -14.677 -2.884 13.660 1.00 93.06 82 PRO A O 1
ATOM 579 N N . LEU A 1 83 ? -15.438 -1.632 15.364 1.00 95.44 83 LEU A N 1
ATOM 580 C CA . LEU A 1 83 ? -15.453 -2.673 16.380 1.00 95.44 83 LEU A CA 1
ATOM 581 C C . LEU A 1 83 ? -16.883 -3.002 16.805 1.00 95.44 83 LEU A C 1
ATOM 583 O O . LEU A 1 83 ? -17.743 -2.122 16.900 1.00 95.44 83 LEU A O 1
ATOM 587 N N . VAL A 1 84 ? -17.117 -4.271 17.132 1.00 95.50 84 VAL A N 1
ATOM 588 C CA . VAL A 1 84 ? -18.324 -4.741 17.814 1.00 95.50 84 VAL A CA 1
ATOM 589 C C . VAL A 1 84 ? -17.916 -5.527 19.049 1.00 95.50 84 VAL A C 1
ATOM 591 O O . VAL A 1 84 ? -17.160 -6.484 18.938 1.00 95.50 84 VAL A O 1
ATOM 594 N N . TYR A 1 85 ? -18.410 -5.154 20.225 1.00 95.94 85 TYR A N 1
ATOM 595 C CA . TYR A 1 85 ? -18.200 -5.960 21.426 1.00 95.94 85 TYR A CA 1
ATOM 596 C 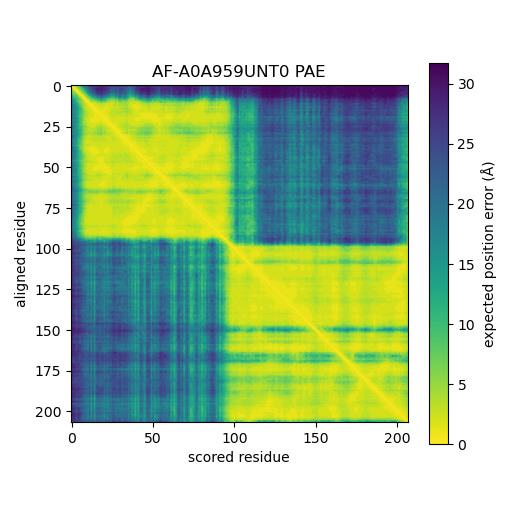C . TYR A 1 85 ? -19.077 -7.215 21.370 1.00 95.94 85 TYR A C 1
ATOM 598 O O . TYR A 1 85 ? -20.289 -7.100 21.191 1.00 95.94 85 TYR A O 1
ATOM 606 N N . ASP A 1 86 ? -18.499 -8.404 21.514 1.00 95.31 86 ASP A N 1
ATOM 607 C CA . ASP A 1 86 ? -19.229 -9.682 21.427 1.00 95.31 86 ASP A CA 1
ATOM 608 C C . ASP A 1 86 ? -19.729 -10.209 22.786 1.00 95.31 86 ASP A C 1
ATOM 610 O O . ASP A 1 86 ? -20.450 -11.203 22.836 1.00 95.31 86 ASP A O 1
ATOM 614 N N . GLY A 1 87 ? -19.395 -9.518 23.881 1.00 95.19 87 GLY A N 1
ATOM 615 C CA . GLY A 1 87 ? -19.670 -9.947 25.256 1.00 95.19 87 GLY A CA 1
ATOM 616 C C . GLY A 1 87 ? -18.418 -10.349 26.039 1.00 95.19 87 GLY A C 1
ATOM 617 O O . GLY A 1 87 ? -18.485 -10.440 27.261 1.00 95.19 87 GLY A O 1
ATOM 618 N N . ALA A 1 88 ? -17.283 -10.537 25.362 1.00 95.50 88 ALA A N 1
ATOM 619 C CA . ALA A 1 88 ? -15.985 -10.807 25.976 1.00 95.50 88 ALA A CA 1
ATOM 620 C C . ALA A 1 88 ? -14.884 -9.893 25.415 1.00 95.50 88 ALA A C 1
ATOM 622 O O . ALA A 1 88 ? -14.111 -9.318 26.182 1.00 95.50 88 ALA A O 1
ATOM 623 N N . SER A 1 89 ? -14.840 -9.720 24.093 1.00 97.19 89 SER A N 1
ATOM 624 C CA . SER A 1 89 ? -13.820 -8.960 23.367 1.00 97.19 89 SER A CA 1
ATOM 625 C C . SER A 1 89 ? -14.443 -8.014 22.338 1.00 97.19 89 SER A C 1
ATOM 627 O O . SER A 1 89 ? -15.595 -8.156 21.928 1.00 97.19 89 SER A O 1
ATOM 629 N N . PHE A 1 90 ? -13.675 -7.019 21.904 1.00 97.38 90 PHE A N 1
ATOM 630 C CA . PHE A 1 90 ? -14.006 -6.218 20.735 1.00 97.38 90 PHE A CA 1
ATOM 631 C C . PHE A 1 90 ? -13.565 -6.947 19.472 1.00 97.38 90 PHE A C 1
ATOM 633 O O . PHE A 1 90 ? -12.382 -7.193 19.266 1.00 97.38 90 PHE A O 1
ATOM 640 N N . GLN A 1 91 ? -14.518 -7.245 18.602 1.00 96.38 91 GLN A N 1
ATOM 641 C CA . GLN A 1 91 ? -14.277 -7.834 17.297 1.00 96.38 91 GLN A CA 1
ATOM 642 C C . GLN A 1 91 ? -14.158 -6.732 16.256 1.00 96.38 91 GLN A C 1
ATOM 644 O O . GLN A 1 91 ? -15.087 -5.948 16.058 1.00 96.38 91 GLN A O 1
ATOM 649 N N . TRP A 1 92 ? -13.030 -6.688 15.560 1.00 93.25 92 TRP A N 1
ATOM 650 C CA . TRP A 1 92 ? -12.878 -5.858 14.378 1.00 93.25 92 TRP A CA 1
ATOM 651 C C . TRP A 1 92 ? -13.667 -6.473 13.221 1.00 93.25 92 TRP A C 1
ATOM 653 O O . TRP A 1 92 ? -13.333 -7.546 12.720 1.00 93.25 92 TRP A O 1
ATOM 663 N N . VAL A 1 93 ? -14.732 -5.777 12.813 1.00 90.06 93 VAL A N 1
ATOM 664 C CA . VAL A 1 93 ? -15.678 -6.207 11.765 1.00 90.06 93 VAL A CA 1
ATOM 665 C C . VAL A 1 93 ? -15.412 -5.570 10.398 1.00 90.06 93 VAL A C 1
ATOM 667 O O . VAL A 1 93 ? -16.201 -5.733 9.474 1.00 90.06 93 VAL A O 1
ATOM 670 N N . GLY A 1 94 ? -14.320 -4.821 10.276 1.00 79.19 94 GLY A N 1
ATOM 671 C CA . GLY A 1 94 ? -13.867 -4.230 9.025 1.00 79.19 94 GLY A CA 1
ATOM 672 C C . GLY A 1 94 ? -12.805 -5.092 8.358 1.00 79.19 94 GLY A C 1
ATOM 673 O O . GLY A 1 94 ? -12.222 -5.997 8.964 1.00 79.19 94 GLY A O 1
ATOM 674 N N . GLU A 1 95 ? -12.527 -4.773 7.103 1.00 66.25 95 GLU A N 1
ATOM 675 C CA . GLU A 1 95 ? -11.355 -5.306 6.432 1.00 66.25 95 GLU A CA 1
ATOM 676 C C . GLU A 1 95 ? -10.116 -4.646 7.031 1.00 66.25 95 GLU A C 1
ATOM 678 O O . GLU A 1 95 ? -10.016 -3.417 7.123 1.00 66.25 95 GLU A O 1
ATOM 683 N N . ARG A 1 96 ? -9.177 -5.480 7.488 1.00 67.06 96 ARG A N 1
ATOM 684 C CA . ARG A 1 96 ? -7.830 -4.999 7.754 1.00 67.06 96 ARG A CA 1
ATOM 685 C C . ARG A 1 96 ? -7.302 -4.521 6.415 1.00 67.06 96 AR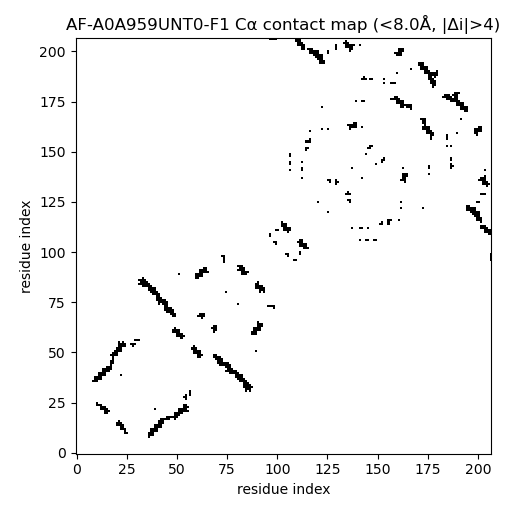G A C 1
ATOM 687 O O . ARG A 1 96 ? -7.295 -5.279 5.453 1.00 67.06 96 ARG A O 1
ATOM 694 N N . ALA A 1 97 ? -6.862 -3.276 6.370 1.00 60.38 97 ALA A N 1
ATOM 695 C CA . ALA A 1 97 ? -5.859 -2.853 5.420 1.00 60.38 97 ALA A CA 1
ATOM 696 C C . ALA A 1 97 ? -4.691 -3.846 5.518 1.00 60.38 97 ALA A C 1
ATOM 698 O O . ALA A 1 97 ? -3.882 -3.703 6.430 1.00 60.38 97 ALA A O 1
ATOM 699 N N . GLY A 1 98 ? -4.661 -4.896 4.691 1.00 63.84 98 GLY A N 1
ATOM 700 C CA . GLY A 1 98 ? -3.639 -5.932 4.795 1.00 63.84 98 GLY A CA 1
ATOM 701 C C . GLY A 1 98 ? -2.257 -5.285 4.793 1.00 63.84 98 GLY A C 1
ATOM 702 O O . GLY A 1 98 ? -2.002 -4.381 3.990 1.00 63.84 98 GLY A O 1
ATOM 703 N N . ALA A 1 99 ? -1.387 -5.700 5.718 1.00 71.12 99 ALA A N 1
ATOM 704 C CA . ALA A 1 99 ? 0.015 -5.325 5.640 1.00 71.12 99 ALA A CA 1
ATOM 705 C C . ALA A 1 99 ? 0.551 -5.787 4.282 1.00 71.12 99 ALA A C 1
ATOM 707 O O . ALA A 1 99 ? 0.202 -6.869 3.801 1.00 71.12 99 ALA A O 1
ATOM 708 N N . CYS A 1 100 ? 1.373 -4.959 3.645 1.00 81.06 100 CYS A N 1
ATOM 709 C CA . CYS A 1 100 ? 1.965 -5.353 2.381 1.00 81.06 100 CYS A CA 1
ATOM 710 C C . CYS A 1 100 ? 2.851 -6.589 2.576 1.00 81.06 100 CYS A C 1
ATOM 712 O O . CYS A 1 100 ? 3.541 -6.685 3.596 1.00 81.06 100 CYS A O 1
ATOM 714 N N . PRO A 1 101 ? 2.824 -7.550 1.636 1.00 85.81 101 PRO A N 1
ATOM 715 C CA . PRO A 1 101 ? 3.665 -8.732 1.741 1.00 85.81 101 PRO A CA 1
ATOM 716 C C . PRO A 1 101 ? 5.150 -8.340 1.755 1.00 85.81 101 PRO A C 1
ATOM 718 O O . PRO A 1 101 ? 5.506 -7.261 1.270 1.00 85.81 101 PRO A O 1
ATOM 721 N N . PRO A 1 102 ? 6.039 -9.203 2.281 1.00 84.56 102 PRO A N 1
ATOM 722 C CA . PRO A 1 102 ? 7.472 -8.932 2.297 1.00 84.56 102 PRO A CA 1
ATOM 723 C C . PRO A 1 102 ? 7.992 -8.510 0.917 1.00 84.56 102 PRO A C 1
ATOM 725 O O . PRO A 1 102 ? 7.656 -9.120 -0.096 1.00 84.56 102 PRO A O 1
ATOM 728 N N . GLY A 1 103 ? 8.800 -7.449 0.880 1.00 88.00 103 GLY A N 1
ATOM 729 C CA . GLY A 1 103 ? 9.294 -6.853 -0.367 1.00 88.00 103 GLY A CA 1
ATOM 730 C C . GLY A 1 103 ? 8.369 -5.798 -0.983 1.00 88.00 103 GLY A C 1
ATOM 731 O O . GLY A 1 103 ? 8.763 -5.156 -1.955 1.00 88.00 103 GLY A O 1
ATOM 732 N N . PHE A 1 104 ? 7.186 -5.564 -0.409 1.00 90.06 104 PHE A N 1
ATOM 733 C CA . PHE A 1 104 ? 6.267 -4.504 -0.813 1.00 90.06 104 PHE A CA 1
ATOM 734 C C . PHE A 1 104 ? 6.049 -3.490 0.315 1.00 90.06 104 PHE A C 1
ATOM 736 O O . PHE A 1 104 ? 6.020 -3.834 1.495 1.00 90.06 104 PHE A O 1
ATOM 743 N N . ILE A 1 105 ? 5.848 -2.232 -0.064 1.00 85.88 105 ILE A N 1
ATOM 744 C CA . ILE A 1 105 ? 5.511 -1.116 0.820 1.00 85.88 105 ILE A CA 1
ATOM 745 C C . ILE A 1 105 ? 4.102 -0.595 0.510 1.00 85.88 105 ILE A C 1
ATOM 747 O O . ILE A 1 105 ? 3.633 -0.710 -0.629 1.00 85.88 105 ILE A O 1
ATOM 751 N N . PRO A 1 106 ? 3.399 -0.030 1.508 1.00 83.88 106 PRO A N 1
ATOM 752 C CA . PRO A 1 106 ? 2.065 0.514 1.303 1.00 83.88 106 PRO A CA 1
ATOM 753 C C . PRO A 1 106 ? 2.117 1.743 0.400 1.00 83.88 106 PRO A C 1
ATOM 755 O O . PRO A 1 106 ? 2.752 2.742 0.729 1.00 83.88 106 PRO A O 1
ATOM 758 N N . LEU A 1 107 ? 1.402 1.670 -0.722 1.00 84.44 107 LEU A N 1
ATOM 759 C CA . LEU A 1 107 ? 1.188 2.801 -1.616 1.00 84.44 107 LEU A CA 1
ATOM 760 C C . LEU A 1 107 ? -0.120 3.522 -1.282 1.00 84.44 107 LEU A C 1
ATOM 762 O O . LEU A 1 107 ? -0.181 4.749 -1.231 1.00 84.44 107 LEU A O 1
ATOM 766 N N . SER A 1 108 ? -1.189 2.752 -1.080 1.00 77.75 108 SER A N 1
ATOM 767 C CA . SER A 1 108 ? -2.528 3.277 -0.835 1.00 77.75 108 SER A CA 1
ATOM 768 C C . SER A 1 108 ? -3.319 2.386 0.119 1.00 77.75 108 SER A C 1
ATOM 770 O O . SER A 1 108 ? -2.812 1.422 0.697 1.00 77.75 108 SER A O 1
ATOM 772 N N . ARG A 1 109 ? -4.608 2.712 0.272 1.00 71.38 109 ARG A N 1
ATOM 773 C CA . ARG A 1 109 ? -5.549 1.888 1.018 1.00 71.38 109 ARG A CA 1
ATOM 774 C C . ARG A 1 109 ? -6.004 0.611 0.306 1.00 71.38 109 ARG A C 1
ATOM 776 O O . ARG A 1 109 ? -6.847 -0.091 0.848 1.00 71.38 109 ARG A O 1
ATOM 783 N N . GLU A 1 110 ? -5.474 0.283 -0.851 1.00 80.06 110 GLU A N 1
ATOM 784 C CA . GLU A 1 110 ? -5.831 -0.954 -1.555 1.00 80.06 110 GLU A CA 1
ATOM 785 C C . GLU A 1 110 ? -4.622 -1.570 -2.258 1.00 80.06 110 GLU A C 1
ATOM 787 O O . GLU A 1 110 ? -4.700 -2.694 -2.734 1.00 80.06 110 GLU A O 1
ATOM 792 N N . VAL A 1 111 ? -3.498 -0.850 -2.320 1.00 86.75 111 VAL A N 1
ATOM 793 C CA . VAL A 1 111 ? -2.375 -1.202 -3.183 1.00 86.75 111 VAL A CA 1
ATOM 794 C C . VAL A 1 111 ? -1.067 -1.148 -2.412 1.00 86.75 111 VAL A C 1
ATOM 796 O O . VAL A 1 111 ? -0.771 -0.194 -1.686 1.00 86.75 111 VAL A O 1
ATOM 799 N N . CYS A 1 112 ? -0.272 -2.180 -2.640 1.00 89.81 112 CYS A N 1
ATOM 800 C CA . CYS A 1 112 ? 1.116 -2.313 -2.250 1.00 89.81 112 CYS A CA 1
ATOM 801 C C . CYS A 1 112 ? 1.999 -2.226 -3.496 1.00 89.81 112 CYS A C 1
ATOM 803 O O . CYS A 1 112 ? 1.629 -2.746 -4.546 1.00 89.81 112 CYS A O 1
ATOM 805 N N . ILE A 1 113 ? 3.171 -1.611 -3.379 1.00 92.94 113 ILE A N 1
ATOM 806 C CA . ILE A 1 113 ? 4.162 -1.499 -4.457 1.00 92.94 113 ILE A CA 1
ATOM 807 C C . ILE A 1 113 ? 5.483 -2.110 -4.002 1.00 92.94 113 ILE A C 1
ATOM 809 O O . ILE A 1 113 ? 5.837 -1.978 -2.833 1.00 92.94 113 ILE A O 1
ATOM 813 N N . GLN A 1 114 ? 6.216 -2.792 -4.882 1.00 94.88 114 GLN A N 1
ATOM 814 C CA . GLN A 1 114 ? 7.530 -3.322 -4.514 1.00 94.88 114 GLN A CA 1
ATOM 815 C C . GLN A 1 114 ? 8.471 -2.208 -4.029 1.00 94.88 114 GLN A C 1
ATOM 817 O O . GLN A 1 114 ? 8.571 -1.138 -4.639 1.00 94.88 114 GLN A O 1
ATOM 822 N N . ALA A 1 115 ? 9.176 -2.479 -2.930 1.00 91.31 115 ALA A N 1
ATOM 823 C CA . ALA A 1 115 ? 10.114 -1.549 -2.301 1.00 91.31 115 ALA A CA 1
ATOM 824 C C . ALA A 1 115 ? 11.352 -1.292 -3.172 1.00 91.31 115 ALA A C 1
ATOM 826 O O . ALA A 1 115 ? 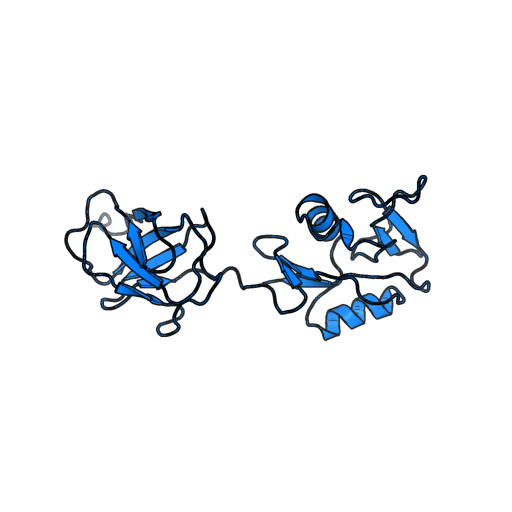11.885 -0.184 -3.184 1.00 91.31 115 ALA A O 1
ATOM 827 N N . LEU A 1 116 ? 11.772 -2.308 -3.929 1.00 93.44 116 LEU A N 1
ATOM 828 C CA . LEU A 1 116 ? 12.904 -2.277 -4.850 1.00 93.44 116 LEU A CA 1
ATOM 829 C C . LEU A 1 116 ? 12.451 -2.709 -6.249 1.00 93.44 116 LEU A C 1
ATOM 831 O O . LEU A 1 116 ? 11.513 -3.503 -6.359 1.00 93.44 116 LEU A O 1
ATOM 835 N N . PRO A 1 117 ? 13.099 -2.209 -7.313 1.00 95.12 117 PRO A N 1
ATOM 836 C CA . PRO A 1 117 ? 12.819 -2.677 -8.657 1.00 95.12 117 PRO A CA 1
ATOM 837 C C . PRO A 1 117 ? 13.354 -4.096 -8.859 1.00 95.12 117 PRO A C 1
ATOM 839 O O . PRO A 1 117 ? 14.402 -4.462 -8.328 1.00 95.12 117 PRO A O 1
ATOM 842 N N . ASN A 1 118 ? 12.651 -4.873 -9.676 1.00 95.44 118 ASN A N 1
ATOM 843 C CA . ASN A 1 118 ? 13.169 -6.117 -10.223 1.00 95.44 118 ASN A CA 1
ATOM 844 C C . ASN A 1 118 ? 14.301 -5.834 -11.221 1.00 95.44 118 ASN A C 1
ATOM 846 O O . ASN A 1 118 ? 14.395 -4.738 -11.790 1.00 95.44 118 ASN A O 1
ATOM 850 N N . ASP A 1 119 ? 15.111 -6.860 -11.476 1.00 95.12 119 ASP A N 1
ATOM 851 C CA . ASP A 1 119 ? 16.128 -6.835 -12.524 1.00 95.12 119 ASP A CA 1
ATOM 852 C C . ASP A 1 119 ? 15.531 -6.509 -13.901 1.00 95.12 119 ASP A C 1
ATOM 854 O O . ASP A 1 119 ? 14.343 -6.720 -14.174 1.00 95.12 119 ASP A O 1
ATOM 858 N N . SER A 1 120 ? 16.374 -5.960 -14.777 1.00 96.75 120 SER A N 1
ATOM 859 C CA . SER A 1 120 ? 15.962 -5.563 -16.120 1.00 96.75 120 SER A CA 1
ATOM 860 C C . SER A 1 120 ? 15.479 -6.767 -16.925 1.00 96.75 120 SER A C 1
ATOM 862 O O . SER A 1 120 ? 16.166 -7.780 -17.016 1.00 96.75 120 SER A O 1
ATOM 864 N N . SER A 1 121 ? 14.312 -6.635 -17.548 1.00 97.19 121 SER A N 1
ATOM 865 C CA . SER A 1 121 ? 13.729 -7.661 -18.410 1.00 97.19 121 SER A CA 1
ATOM 866 C C . SER A 1 121 ? 12.891 -7.029 -19.521 1.00 97.19 121 SER A C 1
ATOM 868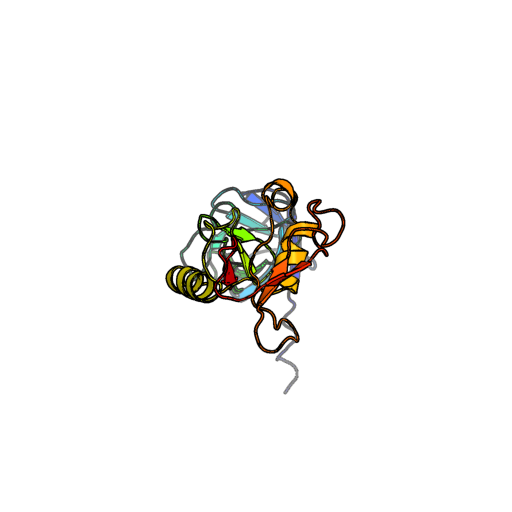 O O . SER A 1 121 ? 12.636 -5.817 -19.533 1.00 97.19 121 SER A O 1
ATOM 870 N N . THR A 1 122 ? 12.491 -7.831 -20.510 1.00 97.81 122 THR A N 1
ATOM 871 C CA . THR A 1 122 ? 11.539 -7.366 -21.531 1.00 97.81 122 THR A CA 1
ATOM 872 C C . THR A 1 122 ? 10.183 -7.063 -20.899 1.00 97.81 122 THR A C 1
ATOM 874 O O . THR A 1 122 ? 9.834 -7.635 -19.868 1.00 97.81 122 THR A O 1
ATOM 877 N N . PHE A 1 123 ? 9.372 -6.213 -21.531 1.00 96.88 123 PHE A N 1
ATOM 878 C CA . PHE A 1 123 ? 8.041 -5.870 -21.015 1.00 96.88 123 PHE A CA 1
ATOM 879 C C . PHE A 1 123 ? 7.188 -7.122 -20.742 1.00 96.88 123 PHE A C 1
ATOM 881 O O . PHE A 1 123 ? 6.546 -7.233 -19.701 1.00 96.88 123 PHE A O 1
ATOM 888 N N . TRP A 1 124 ? 7.232 -8.103 -21.647 1.00 96.06 124 TRP A N 1
ATOM 889 C CA . TRP A 1 124 ? 6.478 -9.352 -21.516 1.00 96.06 124 TRP A CA 1
ATOM 890 C C . TRP A 1 124 ? 6.954 -10.204 -20.339 1.00 96.06 124 TRP A C 1
ATOM 892 O O . TRP A 1 124 ? 6.135 -10.750 -19.604 1.00 96.06 124 TRP A O 1
ATOM 902 N N . GLN A 1 125 ? 8.269 -10.294 -20.135 1.00 98.00 125 GLN A N 1
ATOM 903 C CA . GLN A 1 125 ? 8.836 -11.002 -18.989 1.00 98.00 125 GLN A CA 1
ATOM 904 C C . GLN A 1 125 ? 8.524 -10.285 -17.677 1.00 98.00 125 GLN A C 1
ATOM 906 O O . GLN A 1 125 ? 8.201 -10.955 -16.706 1.00 98.00 125 GLN A O 1
ATOM 911 N N . ALA A 1 126 ? 8.540 -8.952 -17.657 1.00 97.88 126 ALA A N 1
ATOM 912 C CA . ALA A 1 126 ? 8.176 -8.169 -16.483 1.00 97.88 126 ALA A CA 1
ATOM 913 C C . ALA A 1 126 ? 6.709 -8.402 -16.068 1.00 97.88 126 ALA A C 1
ATOM 915 O O . ALA A 1 126 ? 6.422 -8.582 -14.886 1.00 97.88 126 ALA A O 1
ATOM 916 N N . VAL A 1 127 ? 5.782 -8.480 -17.035 1.00 97.06 127 VAL A N 1
ATOM 917 C CA . VAL A 1 127 ? 4.377 -8.851 -16.773 1.00 97.06 127 VAL A CA 1
ATOM 918 C C . VAL A 1 127 ? 4.282 -10.245 -16.150 1.00 97.06 127 VAL A C 1
ATOM 920 O O . VAL A 1 127 ? 3.600 -10.412 -15.139 1.00 97.06 127 VAL A O 1
ATOM 923 N N . LEU A 1 128 ? 4.972 -11.235 -16.725 1.00 97.44 128 LEU A N 1
ATOM 924 C CA . LEU A 1 128 ? 4.968 -12.611 -16.216 1.00 97.44 128 LEU A CA 1
ATOM 925 C C . LEU A 1 128 ? 5.590 -12.706 -14.818 1.00 97.44 128 LEU A C 1
ATOM 927 O O . LEU A 1 128 ? 5.000 -13.317 -13.936 1.00 97.44 128 LEU A O 1
ATOM 931 N N . GLN A 1 129 ? 6.715 -12.029 -14.588 1.00 96.81 129 GLN A N 1
ATOM 932 C CA . GLN A 1 129 ? 7.391 -11.976 -13.294 1.00 96.81 129 GLN A CA 1
ATOM 933 C C . GLN A 1 129 ? 6.487 -11.387 -12.206 1.00 96.81 129 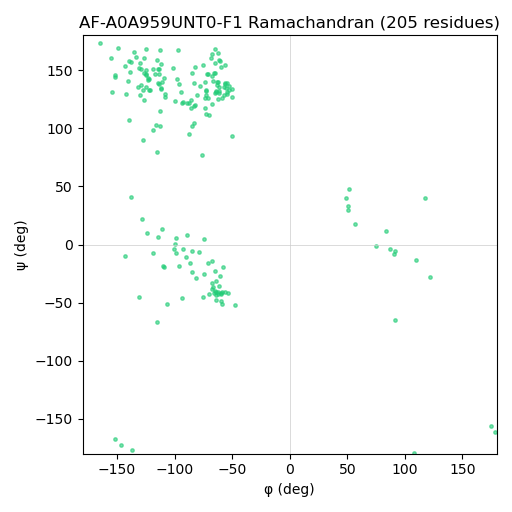GLN A C 1
ATOM 935 O O . GLN A 1 129 ? 6.445 -11.902 -11.089 1.00 96.81 129 GLN A O 1
ATOM 940 N N . CYS A 1 130 ? 5.731 -10.330 -12.518 1.00 97.44 130 CYS A N 1
ATOM 941 C CA . CYS A 1 130 ? 4.726 -9.827 -11.588 1.00 97.44 130 CYS A CA 1
ATOM 942 C C . CYS A 1 130 ? 3.598 -10.839 -11.356 1.00 97.44 130 CYS A C 1
ATOM 944 O O . CYS A 1 130 ? 3.184 -11.017 -10.212 1.00 97.44 130 CYS A O 1
ATOM 946 N N . GLY A 1 131 ? 3.147 -11.533 -12.405 1.00 96.38 131 GLY A N 1
ATOM 947 C CA . GLY A 1 131 ? 2.146 -12.597 -12.301 1.00 96.38 131 GLY A CA 1
ATOM 948 C C . GLY A 1 131 ? 2.576 -13.748 -11.386 1.00 96.38 131 GLY A C 1
ATOM 949 O O . GLY A 1 131 ? 1.780 -14.196 -10.564 1.00 96.38 131 GLY A O 1
ATOM 950 N N . ASP A 1 132 ? 3.844 -14.159 -11.444 1.00 95.81 132 ASP A N 1
ATOM 951 C CA . ASP A 1 132 ? 4.412 -15.208 -10.581 1.00 95.81 132 ASP A CA 1
ATOM 952 C C . ASP A 1 132 ? 4.440 -14.809 -9.092 1.00 95.81 132 ASP A C 1
ATOM 954 O O . ASP A 1 132 ? 4.425 -15.668 -8.209 1.00 95.81 132 ASP A O 1
ATOM 958 N N . MET A 1 133 ? 4.429 -13.505 -8.793 1.00 92.38 133 MET A N 1
ATOM 959 C CA . MET A 1 133 ? 4.293 -12.958 -7.435 1.00 92.38 133 MET A CA 1
ATOM 960 C C . MET A 1 133 ? 2.831 -12.724 -7.018 1.00 92.38 133 MET A C 1
ATOM 962 O O . MET A 1 133 ? 2.570 -12.117 -5.969 1.00 92.38 133 MET A O 1
ATOM 966 N N . ASP A 1 134 ? 1.869 -13.188 -7.824 1.00 93.19 134 ASP A N 1
ATOM 967 C CA . ASP A 1 134 ? 0.444 -12.889 -7.661 1.00 93.19 134 ASP A CA 1
ATOM 968 C C . ASP A 1 134 ? 0.234 -11.364 -7.540 1.00 93.19 134 ASP A C 1
ATOM 970 O O . ASP A 1 134 ? -0.366 -10.835 -6.604 1.00 93.19 134 ASP A O 1
ATOM 974 N N . ALA A 1 135 ? 0.878 -10.642 -8.455 1.00 95.50 135 ALA A N 1
ATOM 975 C CA . ALA A 1 135 ? 0.879 -9.196 -8.585 1.00 95.50 135 ALA A CA 1
ATOM 976 C C . ALA A 1 135 ? 0.735 -8.828 -10.073 1.00 95.50 135 ALA A C 1
ATOM 978 O O . ALA A 1 135 ? 0.589 -9.680 -10.949 1.00 95.50 135 ALA A O 1
ATOM 979 N N . ARG A 1 136 ? 0.781 -7.536 -10.383 1.00 96.88 136 ARG A N 1
ATOM 980 C CA . ARG A 1 136 ? 0.821 -7.031 -11.762 1.00 96.88 136 ARG A CA 1
ATOM 981 C C . ARG A 1 136 ? 1.853 -5.930 -11.891 1.00 96.88 136 ARG A C 1
ATOM 983 O O . ARG A 1 136 ? 2.281 -5.384 -10.879 1.00 96.88 136 ARG A O 1
ATOM 990 N N . LEU A 1 137 ? 2.228 -5.567 -13.113 1.00 97.44 137 LEU A N 1
ATOM 991 C CA . LEU A 1 137 ? 2.970 -4.325 -13.311 1.00 97.44 137 LEU A CA 1
ATOM 992 C C . LEU A 1 137 ? 2.183 -3.157 -12.696 1.00 97.44 137 LEU A C 1
ATOM 994 O O . LEU A 1 137 ? 0.951 -3.087 -12.777 1.00 97.44 137 LEU A O 1
ATOM 998 N N . CYS A 1 138 ? 2.899 -2.253 -12.033 1.00 96.12 138 CYS A N 1
ATOM 999 C CA . CYS A 1 138 ? 2.290 -1.037 -11.512 1.00 96.12 138 CYS A CA 1
ATOM 1000 C C . CYS A 1 138 ? 1.753 -0.185 -12.656 1.00 96.12 138 CYS A C 1
ATOM 1002 O O . CYS A 1 138 ? 2.430 0.002 -13.665 1.00 96.12 138 CYS A O 1
ATOM 1004 N N . THR A 1 139 ? 0.556 0.370 -12.492 1.00 95.31 139 THR A N 1
ATOM 1005 C CA . THR A 1 139 ? 0.041 1.361 -13.440 1.00 95.31 139 THR A CA 1
ATOM 1006 C C . THR A 1 139 ? 0.869 2.643 -13.368 1.00 95.31 139 THR A C 1
ATOM 1008 O O . THR A 1 139 ? 1.560 2.904 -12.380 1.00 95.31 139 THR A O 1
ATOM 1011 N N . PHE A 1 140 ? 0.735 3.495 -14.389 1.00 93.75 140 PHE A N 1
ATOM 1012 C CA . PHE A 1 140 ? 1.314 4.843 -14.382 1.00 93.75 140 PHE A CA 1
ATOM 1013 C C . PHE A 1 140 ? 1.022 5.592 -13.071 1.00 93.75 140 PHE A C 1
ATOM 1015 O O . PHE A 1 140 ? 1.933 6.088 -12.414 1.00 93.75 140 PHE A O 1
ATOM 1022 N N . SER A 1 141 ? -0.251 5.641 -12.670 1.00 91.50 141 SER A N 1
ATOM 1023 C CA . SER A 1 141 ? -0.679 6.402 -11.495 1.00 91.50 141 SER A CA 1
ATOM 1024 C C . SER A 1 141 ? -0.132 5.824 -10.196 1.00 91.50 141 SER A C 1
ATOM 1026 O O . SER A 1 141 ? 0.226 6.586 -9.304 1.00 91.50 141 SER A O 1
ATOM 1028 N N . GLU A 1 142 ? -0.039 4.500 -10.087 1.00 93.88 142 GLU A N 1
ATOM 1029 C CA . GLU A 1 142 ? 0.504 3.858 -8.890 1.00 93.88 142 GLU A CA 1
ATOM 1030 C C . GLU A 1 142 ? 2.003 4.086 -8.747 1.00 93.88 142 GLU A C 1
ATOM 1032 O O . GLU A 1 142 ? 2.479 4.407 -7.661 1.00 93.88 142 GLU A O 1
ATOM 1037 N N . TRP A 1 143 ? 2.739 3.973 -9.852 1.00 95.06 143 TRP A N 1
ATOM 1038 C CA . TRP A 1 143 ? 4.176 4.202 -9.862 1.00 95.06 143 TRP A CA 1
ATOM 1039 C C . TRP A 1 143 ? 4.506 5.664 -9.522 1.00 95.06 143 TRP A C 1
ATOM 1041 O O . TRP A 1 143 ? 5.312 5.926 -8.628 1.00 95.06 143 TRP A O 1
ATOM 1051 N N . THR A 1 144 ? 3.826 6.630 -10.155 1.00 92.88 144 THR A N 1
ATOM 1052 C CA . THR A 1 144 ? 4.023 8.061 -9.865 1.00 92.88 144 THR A CA 1
ATOM 1053 C C . THR A 1 144 ? 3.621 8.407 -8.432 1.00 92.88 144 THR A C 1
ATOM 1055 O O . THR A 1 144 ? 4.344 9.144 -7.763 1.00 92.88 144 THR A O 1
ATOM 1058 N N . ALA A 1 145 ? 2.517 7.848 -7.923 1.00 90.12 145 ALA A N 1
ATOM 1059 C CA . ALA A 1 145 ? 2.130 8.028 -6.527 1.00 90.12 145 ALA A CA 1
ATOM 1060 C C . ALA A 1 145 ? 3.187 7.452 -5.571 1.00 90.12 145 ALA A C 1
ATOM 1062 O O . ALA A 1 145 ? 3.553 8.121 -4.609 1.00 90.12 145 ALA A O 1
ATOM 1063 N N . GLY A 1 146 ? 3.740 6.270 -5.864 1.00 89.56 146 GLY A N 1
ATOM 1064 C CA . GLY A 1 146 ? 4.813 5.670 -5.068 1.00 89.56 146 GLY A CA 1
ATOM 1065 C C . GLY A 1 146 ? 6.026 6.584 -5.015 1.00 89.56 146 GLY A C 1
ATOM 1066 O O . GLY A 1 146 ? 6.464 6.974 -3.933 1.00 89.56 146 GLY A O 1
ATOM 1067 N N . CYS A 1 147 ? 6.483 7.029 -6.181 1.00 91.94 147 CYS A N 1
ATOM 1068 C CA . CYS A 1 147 ? 7.628 7.919 -6.307 1.00 91.94 147 CYS A CA 1
ATOM 1069 C C . CYS A 1 147 ? 7.448 9.261 -5.586 1.00 91.94 147 CYS A C 1
ATOM 1071 O O . CYS A 1 147 ? 8.375 9.729 -4.929 1.00 91.94 147 CYS A O 1
ATOM 1073 N N . SER A 1 148 ? 6.271 9.886 -5.677 1.00 87.50 148 SER A N 1
ATOM 1074 C CA . SER A 1 148 ? 6.038 11.209 -5.085 1.00 87.50 148 SER A CA 1
ATOM 1075 C C . SER A 1 148 ? 5.643 11.181 -3.608 1.00 87.50 148 SER A C 1
ATOM 1077 O O . SER A 1 148 ? 5.814 12.191 -2.928 1.00 87.50 148 SER A O 1
ATOM 1079 N N . MET A 1 1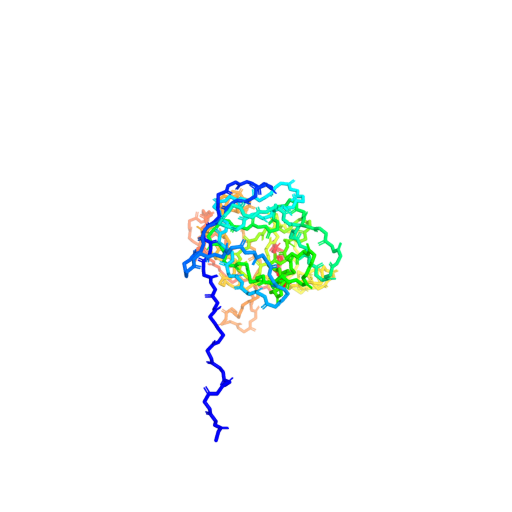49 ? 5.086 10.074 -3.106 1.00 78.25 149 MET A N 1
ATOM 1080 C CA . MET A 1 149 ? 4.486 10.019 -1.765 1.00 78.25 149 MET A CA 1
ATOM 1081 C C . MET A 1 149 ? 5.275 9.175 -0.763 1.00 78.25 149 MET A C 1
ATOM 1083 O O . MET A 1 149 ? 5.066 9.332 0.439 1.00 78.25 149 MET A O 1
ATOM 1087 N N . THR A 1 150 ? 6.172 8.295 -1.217 1.00 70.25 150 THR A N 1
ATOM 1088 C CA . THR A 1 150 ? 6.942 7.419 -0.322 1.00 70.25 150 THR A CA 1
ATOM 1089 C C . THR A 1 150 ? 8.425 7.795 -0.342 1.00 70.25 150 THR A C 1
ATOM 1091 O O . THR A 1 150 ? 9.100 7.703 -1.365 1.00 70.25 150 THR A O 1
ATOM 1094 N N . GLY A 1 151 ? 8.937 8.265 0.803 1.00 66.31 151 GLY A N 1
ATOM 1095 C CA . GLY A 1 151 ? 10.272 8.875 0.899 1.00 66.31 151 GLY A CA 1
ATOM 1096 C C . GLY A 1 151 ? 11.436 7.956 0.505 1.00 66.31 151 GLY A C 1
ATOM 1097 O O . GLY A 1 151 ? 12.450 8.447 0.022 1.00 66.31 151 GLY A O 1
ATOM 1098 N N . GLU A 1 152 ? 11.283 6.637 0.654 1.00 73.00 152 GLU A N 1
ATOM 1099 C CA . GLU A 1 152 ? 12.306 5.645 0.276 1.00 73.00 152 GLU A CA 1
ATOM 1100 C C . GLU A 1 152 ? 12.177 5.141 -1.171 1.00 73.00 152 GLU A C 1
ATOM 1102 O O . GLU A 1 152 ? 13.073 4.478 -1.690 1.00 73.00 152 GLU A O 1
ATOM 1107 N N . PHE A 1 153 ? 11.078 5.448 -1.863 1.00 86.44 153 PHE A N 1
ATOM 1108 C CA . PHE A 1 153 ? 10.896 4.998 -3.242 1.00 86.44 153 PHE A CA 1
ATOM 1109 C C . PHE A 1 153 ? 11.745 5.815 -4.203 1.00 86.44 153 PHE A C 1
ATOM 1111 O O . PHE A 1 153 ? 12.419 5.247 -5.053 1.00 86.44 153 PHE A O 1
ATOM 1118 N N . PHE A 1 154 ? 11.756 7.142 -4.063 1.00 88.00 154 PHE A N 1
ATOM 1119 C CA . PHE A 1 154 ? 12.492 8.009 -4.985 1.00 88.00 154 PHE A CA 1
ATOM 1120 C C . PHE A 1 154 ? 13.983 7.648 -5.064 1.00 88.00 154 PHE A C 1
ATOM 1122 O O . PHE A 1 154 ? 14.559 7.615 -6.148 1.00 88.00 154 PHE A O 1
ATOM 1129 N N . SER A 1 155 ? 14.604 7.326 -3.926 1.00 87.62 155 SER A N 1
ATOM 1130 C CA . SER A 1 155 ? 16.024 6.962 -3.848 1.00 87.62 155 SER A CA 1
ATOM 1131 C C . SER A 1 155 ? 16.356 5.598 -4.452 1.00 87.62 155 SER A C 1
ATOM 1133 O O . SER A 1 155 ? 17.525 5.322 -4.699 1.00 87.62 155 SER A O 1
ATOM 1135 N N . THR A 1 156 ? 15.357 4.748 -4.689 1.00 91.19 156 THR A N 1
ATOM 1136 C CA . THR A 1 156 ? 15.535 3.404 -5.257 1.00 91.19 156 THR A CA 1
ATOM 1137 C C . THR A 1 156 ? 15.236 3.359 -6.759 1.00 91.19 156 THR A C 1
ATOM 1139 O O . THR A 1 156 ? 15.350 2.302 -7.381 1.00 91.19 156 THR A O 1
ATOM 1142 N N . VAL A 1 157 ? 14.868 4.496 -7.364 1.00 92.06 157 VAL A N 1
ATOM 1143 C CA . VAL A 1 157 ? 14.708 4.633 -8.816 1.00 92.06 157 VAL A CA 1
ATOM 1144 C C . VAL A 1 157 ? 16.075 4.902 -9.445 1.00 92.06 157 VAL A C 1
ATOM 1146 O O . VAL A 1 157 ? 16.612 6.003 -9.369 1.00 92.06 157 VAL A O 1
ATOM 1149 N N . GLU A 1 158 ? 16.638 3.884 -10.091 1.00 88.69 158 GLU A N 1
ATOM 1150 C CA . GLU A 1 158 ? 17.964 3.953 -10.731 1.00 88.69 158 GLU A CA 1
ATOM 1151 C C . GLU A 1 158 ? 17.894 4.167 -12.252 1.00 88.69 158 GLU A C 1
ATOM 1153 O O . GLU A 1 158 ? 18.918 4.293 -12.922 1.00 88.69 158 GLU A O 1
ATOM 1158 N N . GLY A 1 159 ? 16.692 4.193 -12.829 1.00 92.38 159 GLY A N 1
ATOM 1159 C CA . GLY A 1 159 ? 16.512 4.303 -14.269 1.00 92.38 159 GLY A CA 1
ATOM 1160 C C . GLY A 1 159 ? 15.052 4.276 -14.691 1.00 92.38 159 GLY A C 1
ATOM 1161 O O . GLY A 1 159 ? 14.150 4.516 -13.892 1.00 92.38 159 GLY A O 1
ATOM 1162 N N . TYR A 1 160 ? 14.830 3.986 -15.973 1.00 96.19 160 TYR A N 1
ATOM 1163 C CA . TYR A 1 160 ? 13.485 3.712 -16.460 1.00 96.19 160 TYR A CA 1
ATOM 1164 C C . TYR A 1 160 ? 12.952 2.403 -15.865 1.00 96.19 160 TYR A C 1
ATOM 1166 O O . TYR A 1 160 ? 13.701 1.437 -15.719 1.00 96.19 160 TYR A O 1
ATOM 1174 N N . GLU A 1 161 ? 11.651 2.368 -15.596 1.00 97.19 161 GLU A N 1
ATOM 1175 C CA . GLU A 1 161 ? 10.908 1.194 -15.155 1.00 97.19 161 GLU A CA 1
ATOM 1176 C C . GLU A 1 161 ? 9.661 0.989 -16.030 1.00 97.19 161 GLU A C 1
ATOM 1178 O O . GLU A 1 161 ? 8.965 1.954 -16.364 1.00 97.19 161 GLU A O 1
ATOM 1183 N N . TRP A 1 162 ? 9.376 -0.257 -16.420 1.00 97.75 162 TRP A N 1
ATOM 1184 C CA . TRP A 1 162 ? 8.138 -0.629 -17.110 1.00 97.75 162 TRP A CA 1
ATOM 1185 C C . TRP A 1 162 ? 6.918 -0.382 -16.222 1.00 97.75 162 TRP A C 1
ATOM 1187 O O . TRP A 1 162 ? 6.928 -0.711 -15.035 1.00 97.75 162 TRP A O 1
ATOM 1197 N N . VAL A 1 163 ? 5.844 0.129 -16.826 1.00 96.88 163 VAL A N 1
ATOM 1198 C CA . VAL A 1 163 ? 4.541 0.297 -16.170 1.00 96.88 163 VAL A CA 1
ATOM 1199 C C . VAL A 1 163 ? 3.416 -0.267 -17.028 1.00 96.88 163 VAL A C 1
ATOM 1201 O O . VAL A 1 163 ? 3.493 -0.270 -18.258 1.00 96.88 163 VAL A O 1
ATOM 1204 N N . ASP A 1 164 ? 2.347 -0.704 -16.371 1.00 94.25 164 ASP A N 1
ATOM 1205 C CA . ASP A 1 164 ? 1.116 -1.166 -17.004 1.00 94.25 164 ASP A CA 1
ATOM 1206 C C . ASP A 1 164 ? 0.291 0.031 -17.496 1.00 94.25 164 ASP A C 1
ATOM 1208 O O . ASP A 1 164 ? -0.634 0.521 -16.840 1.00 94.25 164 ASP A O 1
ATOM 1212 N N . HIS A 1 165 ? 0.717 0.605 -18.619 1.00 88.94 165 HIS A N 1
ATOM 1213 C CA . HIS A 1 165 ? 0.009 1.696 -19.272 1.00 88.94 165 HIS A CA 1
ATOM 1214 C C . HIS A 1 165 ? 0.261 1.696 -20.780 1.00 88.94 165 HIS A C 1
ATOM 1216 O O . HIS A 1 165 ? 1.376 1.439 -21.242 1.00 88.94 165 HIS A O 1
ATOM 1222 N N . ALA A 1 166 ? -0.764 2.055 -21.556 1.00 79.38 166 ALA A N 1
ATOM 1223 C CA . ALA A 1 166 ? -0.638 2.181 -23.002 1.00 79.38 166 ALA A CA 1
ATOM 1224 C C . ALA A 1 166 ? 0.391 3.265 -23.376 1.00 79.38 166 ALA A C 1
ATOM 1226 O O . ALA A 1 166 ? 0.390 4.369 -22.827 1.00 79.38 166 ALA A O 1
ATOM 1227 N N . ALA A 1 167 ? 1.266 2.976 -24.344 1.00 80.00 167 ALA A N 1
ATOM 1228 C CA . ALA A 1 167 ? 2.248 3.949 -24.828 1.00 80.00 167 ALA A CA 1
ATOM 1229 C C . ALA A 1 167 ? 1.659 4.980 -25.808 1.00 80.00 167 ALA A C 1
ATOM 1231 O O . ALA A 1 167 ? 2.368 5.915 -26.181 1.00 80.00 167 ALA A O 1
ATOM 1232 N N . ASN A 1 168 ? 0.393 4.813 -26.223 1.00 81.25 168 ASN A N 1
ATOM 1233 C CA . ASN A 1 168 ? -0.239 5.534 -27.340 1.00 81.25 168 ASN A CA 1
ATOM 1234 C C . ASN A 1 168 ? 0.613 5.496 -28.625 1.00 81.25 168 ASN A C 1
ATOM 1236 O O . ASN A 1 168 ? 0.635 6.445 -29.404 1.00 81.25 168 ASN A O 1
ATOM 1240 N N . ASP A 1 169 ? 1.334 4.395 -28.814 1.00 84.88 169 ASP A N 1
ATOM 1241 C CA . ASP A 1 169 ? 2.229 4.105 -29.928 1.00 84.88 169 ASP A CA 1
ATOM 1242 C C . ASP A 1 169 ? 2.032 2.624 -30.269 1.00 84.88 169 ASP A C 1
ATOM 1244 O O . ASP A 1 169 ? 1.812 1.807 -29.371 1.00 84.88 169 ASP A O 1
ATOM 1248 N N . GLN A 1 170 ? 2.032 2.304 -31.561 1.00 82.38 170 GLN A N 1
ATOM 1249 C CA . GLN A 1 170 ? 1.602 1.007 -32.076 1.00 82.38 170 GLN A CA 1
ATOM 1250 C C . GLN A 1 170 ? 2.495 -0.146 -31.597 1.00 82.38 170 GLN A C 1
ATOM 1252 O O . GLN A 1 170 ? 1.987 -1.239 -31.366 1.00 82.38 170 GLN A O 1
ATOM 1257 N N . ASP A 1 171 ? 3.787 0.116 -31.382 1.00 88.19 171 ASP A N 1
ATOM 1258 C CA . ASP A 1 171 ? 4.790 -0.931 -31.149 1.00 88.19 171 ASP A CA 1
ATOM 1259 C C . ASP A 1 171 ? 5.627 -0.685 -29.886 1.00 88.19 171 ASP A C 1
ATOM 1261 O O . ASP A 1 171 ? 6.758 -1.167 -29.767 1.00 88.19 171 ASP A O 1
ATOM 1265 N N . LYS A 1 172 ? 5.113 0.107 -28.938 1.00 92.69 172 LYS A N 1
ATOM 1266 C CA . LYS A 1 172 ? 5.864 0.492 -27.736 1.00 92.69 172 LYS A CA 1
ATOM 1267 C C . LYS A 1 172 ? 5.089 0.280 -26.446 1.00 92.69 172 LYS A C 1
ATOM 1269 O O . LYS A 1 172 ? 3.864 0.311 -26.411 1.00 92.69 172 LYS A O 1
ATOM 1274 N N . ALA A 1 173 ? 5.846 0.127 -25.367 1.00 94.06 173 ALA A N 1
ATOM 1275 C CA . ALA A 1 173 ? 5.361 0.118 -23.995 1.00 94.06 173 ALA A CA 1
ATOM 1276 C C . ALA A 1 173 ? 5.855 1.363 -23.239 1.00 94.06 173 ALA A C 1
ATOM 1278 O O . ALA A 1 173 ? 6.851 1.999 -23.616 1.00 94.06 173 ALA A O 1
ATOM 1279 N N . LYS A 1 174 ? 5.119 1.745 -22.193 1.00 95.06 174 LYS A N 1
ATOM 1280 C CA . LYS A 1 174 ? 5.389 2.939 -21.389 1.00 95.06 174 LYS A CA 1
ATOM 1281 C C . LYS A 1 174 ? 6.452 2.642 -20.331 1.00 95.06 174 LYS A C 1
ATOM 1283 O O . LYS A 1 174 ? 6.409 1.605 -19.676 1.00 95.06 174 LYS A O 1
ATOM 1288 N N . VAL A 1 175 ? 7.365 3.591 -20.137 1.00 95.75 175 VAL A N 1
ATOM 1289 C CA . VAL A 1 175 ? 8.334 3.576 -19.033 1.00 95.75 175 VAL A CA 1
ATOM 1290 C C . VAL A 1 175 ? 8.287 4.878 -18.244 1.00 95.75 175 VAL A C 1
ATOM 1292 O O . VAL A 1 175 ? 8.055 5.938 -18.835 1.00 95.75 175 VAL A O 1
ATOM 1295 N N . LEU A 1 176 ? 8.546 4.805 -16.940 1.00 95.88 176 LEU A N 1
ATOM 1296 C CA . LEU A 1 176 ? 8.661 5.949 -16.024 1.00 95.88 176 LEU A CA 1
ATOM 1297 C C . LEU A 1 176 ? 9.997 5.945 -15.287 1.00 95.88 176 LEU A C 1
ATOM 1299 O O . LEU A 1 176 ? 10.720 4.963 -15.356 1.00 95.88 176 LEU A O 1
ATOM 1303 N N . GLY A 1 177 ? 10.336 7.042 -14.614 1.00 94.56 177 GLY A N 1
ATOM 1304 C CA . GLY A 1 177 ? 11.459 7.095 -13.675 1.00 94.56 177 GLY A CA 1
ATOM 1305 C C . GLY A 1 177 ? 12.514 8.127 -14.000 1.00 94.56 177 GLY A C 1
ATOM 1306 O O . GLY A 1 177 ? 13.121 8.667 -13.082 1.00 94.56 177 GLY A O 1
ATOM 1307 N N . LEU A 1 178 ? 12.678 8.479 -15.274 1.00 93.94 178 LEU A N 1
ATOM 1308 C CA . LEU A 1 178 ? 13.604 9.520 -15.704 1.00 93.94 178 LEU A CA 1
ATOM 1309 C C . LEU A 1 178 ? 12.886 10.578 -16.534 1.00 93.94 178 LEU A C 1
ATOM 1311 O O . LEU A 1 178 ? 11.999 10.283 -17.340 1.00 93.94 178 LEU A O 1
ATOM 1315 N N . ASN A 1 179 ? 13.344 11.818 -16.413 1.00 92.38 179 ASN A N 1
ATOM 1316 C CA . ASN A 1 179 ? 13.012 12.854 -17.374 1.00 92.38 179 ASN A CA 1
ATOM 1317 C C . ASN A 1 179 ? 13.623 12.502 -18.743 1.00 92.38 179 ASN A C 1
ATOM 1319 O O . ASN A 1 179 ? 14.814 12.209 -18.851 1.00 92.38 179 ASN A O 1
ATOM 1323 N N . SER A 1 180 ? 12.820 12.557 -19.806 1.00 87.12 180 SER A N 1
ATOM 1324 C CA . SER A 1 180 ? 13.242 12.139 -21.153 1.00 87.12 180 SER A CA 1
ATOM 1325 C C . SER A 1 180 ? 14.314 13.018 -21.801 1.00 87.12 180 SER A C 1
ATOM 1327 O O . SER A 1 180 ? 14.926 12.588 -22.776 1.00 87.12 180 SER A O 1
ATOM 1329 N N . VAL A 1 181 ? 14.559 14.212 -21.256 1.00 88.31 181 VAL A N 1
ATOM 1330 C CA . VAL A 1 181 ? 15.546 15.172 -21.758 1.00 88.31 181 VAL A CA 1
ATOM 1331 C C . VAL A 1 181 ? 16.766 15.222 -20.846 1.00 88.31 181 VAL A C 1
ATOM 1333 O O . VAL A 1 181 ? 17.891 15.097 -21.320 1.00 88.31 181 VAL A O 1
ATOM 1336 N N . THR A 1 182 ? 16.562 15.397 -19.539 1.00 89.88 182 THR A N 1
ATOM 1337 C CA . THR A 1 182 ? 17.671 15.578 -18.589 1.00 89.88 182 THR A CA 1
ATOM 1338 C C . THR A 1 182 ? 18.241 14.263 -18.067 1.00 89.88 182 THR A C 1
ATOM 1340 O O . THR A 1 182 ? 19.330 14.274 -17.503 1.00 89.88 182 THR A O 1
ATOM 1343 N N . LEU A 1 183 ? 17.524 13.143 -18.241 1.00 86.81 183 LEU A N 1
ATOM 1344 C CA . LEU A 1 183 ? 17.870 11.810 -17.722 1.00 86.81 183 LEU A CA 1
ATOM 1345 C C . LEU A 1 183 ? 18.069 11.759 -16.199 1.00 86.81 183 LEU A C 1
ATOM 1347 O O . LEU A 1 183 ? 18.636 10.806 -15.673 1.00 86.81 183 LEU A O 1
ATOM 1351 N N . VAL A 1 184 ? 17.572 12.770 -15.488 1.00 90.56 184 VAL A N 1
ATOM 1352 C CA . VAL A 1 184 ? 17.521 12.800 -14.026 1.00 90.56 184 VAL A CA 1
ATOM 1353 C C . VAL A 1 184 ? 16.261 12.079 -13.559 1.00 90.56 184 VAL A C 1
ATOM 1355 O O . VAL A 1 184 ? 15.230 12.126 -14.240 1.00 90.56 184 VAL A O 1
ATOM 1358 N N . VAL A 1 185 ? 16.341 11.434 -12.393 1.00 91.31 185 VAL A N 1
ATOM 1359 C CA . VAL A 1 185 ? 15.200 10.778 -11.747 1.00 91.31 185 VAL A CA 1
ATOM 1360 C C . VAL A 1 185 ? 14.046 11.764 -11.566 1.00 91.31 185 VAL A C 1
ATOM 1362 O O . VAL A 1 185 ? 14.233 12.878 -11.076 1.00 91.31 185 VAL A O 1
ATOM 1365 N N . SER A 1 186 ? 12.850 11.369 -11.998 1.00 92.06 186 SER A N 1
ATOM 1366 C CA . SER A 1 186 ? 11.651 12.209 -11.972 1.00 92.06 186 SER A CA 1
ATOM 1367 C C . SER A 1 186 ? 10.403 11.330 -11.908 1.00 92.06 186 SER A C 1
ATOM 1369 O O . SER A 1 186 ? 10.254 10.376 -12.672 1.00 92.06 186 SER A O 1
ATOM 1371 N N . CYS A 1 187 ? 9.504 11.654 -10.975 1.00 91.81 187 CYS A N 1
ATOM 1372 C CA . CYS A 1 187 ? 8.304 10.857 -10.699 1.00 91.81 187 CYS A CA 1
ATOM 1373 C C . CYS A 1 187 ? 7.210 10.987 -11.764 1.00 91.81 187 CYS A C 1
ATOM 1375 O O . CYS A 1 187 ? 6.366 10.107 -11.933 1.00 91.81 187 CYS A O 1
ATOM 1377 N N . ASP A 1 188 ? 7.221 12.114 -12.460 1.00 89.56 188 ASP A N 1
ATOM 1378 C CA . ASP A 1 188 ? 6.369 12.474 -13.587 1.00 89.56 188 ASP A CA 1
ATOM 1379 C C . ASP A 1 188 ? 7.069 12.251 -14.941 1.00 89.56 188 ASP A C 1
ATOM 1381 O O . ASP A 1 188 ? 6.455 12.358 -16.005 1.00 89.56 188 ASP A O 1
ATOM 1385 N N . GLY A 1 189 ? 8.359 11.917 -14.901 1.00 91.56 189 GLY A N 1
ATOM 1386 C CA . GLY A 1 189 ? 9.208 11.665 -16.049 1.00 91.56 189 GLY A CA 1
ATOM 1387 C C . GLY A 1 189 ? 8.970 10.282 -16.631 1.00 91.56 189 GLY A C 1
ATOM 1388 O O . GLY A 1 189 ? 8.869 9.280 -15.922 1.00 91.56 189 GLY A O 1
ATOM 1389 N N . GLY A 1 190 ? 8.904 10.219 -17.956 1.00 92.44 190 GLY A N 1
ATOM 1390 C CA . GLY A 1 190 ? 8.708 8.969 -18.661 1.00 92.44 190 GLY A CA 1
ATOM 1391 C C . GLY A 1 190 ? 9.029 9.049 -20.138 1.00 92.44 190 GLY A C 1
ATOM 1392 O O . GLY A 1 190 ? 9.284 10.110 -20.710 1.00 92.44 190 GLY A O 1
ATOM 1393 N N . SER A 1 191 ? 8.989 7.887 -20.771 1.00 92.81 191 SER A N 1
ATOM 1394 C CA . SER A 1 191 ? 9.205 7.723 -22.201 1.00 92.81 191 SER A CA 1
ATOM 1395 C C . SER A 1 191 ? 8.434 6.498 -22.699 1.00 92.81 191 SER A C 1
ATOM 1397 O O . SER A 1 191 ? 7.565 5.958 -22.010 1.00 92.81 191 SER A O 1
ATOM 1399 N N . HIS A 1 192 ? 8.738 6.067 -23.914 1.00 93.19 192 HIS A N 1
ATOM 1400 C CA . HIS A 1 192 ? 8.271 4.810 -24.477 1.00 93.19 192 HIS A CA 1
ATOM 1401 C C . HIS A 1 192 ? 9.458 4.024 -25.031 1.00 93.19 192 HIS A C 1
ATOM 1403 O O . HIS A 1 192 ? 10.477 4.601 -25.433 1.00 93.19 192 HIS A O 1
ATOM 1409 N N . ARG A 1 193 ? 9.353 2.700 -25.039 1.00 93.81 193 ARG A N 1
ATOM 1410 C CA . ARG A 1 193 ? 10.409 1.796 -25.505 1.00 93.81 193 ARG A CA 1
ATOM 1411 C C . ARG A 1 193 ? 9.792 0.601 -26.224 1.00 93.81 193 ARG A C 1
ATOM 1413 O O . ARG A 1 193 ? 8.652 0.237 -25.951 1.00 93.81 193 ARG A O 1
ATOM 1420 N N . ILE A 1 194 ? 10.548 0.009 -27.146 1.00 94.88 194 ILE A N 1
ATOM 1421 C CA . ILE A 1 194 ? 10.142 -1.229 -27.822 1.00 94.88 194 ILE A CA 1
ATOM 1422 C C . ILE A 1 194 ? 10.057 -2.334 -26.749 1.00 94.88 194 ILE A C 1
ATOM 1424 O O . ILE A 1 194 ? 11.013 -2.465 -25.988 1.00 94.88 194 ILE A O 1
ATOM 1428 N N . PRO A 1 195 ? 8.978 -3.134 -26.662 1.00 95.12 195 PRO A N 1
ATOM 1429 C CA . PRO A 1 195 ? 8.764 -4.103 -25.579 1.00 95.12 195 PRO A CA 1
ATOM 1430 C C . PRO A 1 195 ? 9.868 -5.157 -25.408 1.00 95.12 195 PRO A C 1
ATOM 1432 O O . PRO A 1 195 ? 9.958 -5.781 -24.356 1.00 95.12 195 PRO A O 1
ATOM 1435 N N . SER A 1 196 ? 10.698 -5.368 -26.435 1.00 96.06 196 SER A N 1
ATOM 1436 C CA . SER A 1 196 ? 11.801 -6.333 -26.440 1.00 96.06 196 SER A CA 1
ATOM 1437 C C . SER A 1 196 ? 13.106 -5.816 -25.828 1.00 96.06 196 SER A C 1
ATOM 1439 O O . SER A 1 196 ? 14.059 -6.585 -25.753 1.00 96.06 196 SER A O 1
ATOM 1441 N N . VAL A 1 197 ? 13.203 -4.536 -25.449 1.00 96.50 197 VAL A N 1
ATOM 1442 C CA . VAL A 1 197 ? 14.390 -4.031 -24.736 1.00 96.50 197 VAL A CA 1
ATOM 1443 C C . VAL A 1 197 ? 14.288 -4.346 -23.248 1.00 96.50 197 VAL A C 1
ATOM 1445 O O . VAL A 1 197 ? 13.190 -4.451 -22.707 1.00 96.50 197 VAL A O 1
ATOM 1448 N N . GLU A 1 198 ? 15.428 -4.476 -22.579 1.00 97.44 198 GLU A N 1
ATOM 1449 C CA . GLU A 1 198 ? 15.462 -4.774 -21.150 1.00 97.44 198 GLU A CA 1
ATOM 1450 C C . GLU A 1 198 ? 15.394 -3.486 -20.327 1.00 97.44 198 GLU A C 1
ATOM 1452 O O . GLU A 1 198 ? 16.225 -2.586 -20.467 1.00 97.44 198 GLU A O 1
ATOM 1457 N N . VAL A 1 199 ? 14.382 -3.399 -19.467 1.00 97.12 199 VAL A N 1
ATOM 1458 C CA . VAL A 1 199 ? 14.165 -2.289 -18.534 1.00 97.12 199 VAL A CA 1
ATOM 1459 C C . VAL A 1 199 ? 13.728 -2.887 -17.204 1.00 97.12 199 VAL A C 1
ATOM 1461 O O . VAL A 1 199 ? 13.103 -3.948 -17.168 1.00 97.12 199 VAL A O 1
ATOM 1464 N N . ARG A 1 200 ? 14.075 -2.231 -16.097 1.00 97.31 200 ARG A N 1
ATOM 1465 C CA . ARG A 1 200 ? 13.619 -2.651 -14.771 1.00 97.31 200 ARG A CA 1
ATOM 1466 C C . ARG A 1 200 ? 12.107 -2.510 -14.645 1.00 97.31 200 ARG A C 1
ATOM 1468 O O . ARG A 1 200 ? 11.448 -1.908 -15.490 1.00 97.31 200 ARG A O 1
ATOM 1475 N N . SER A 1 201 ? 11.533 -3.068 -13.592 1.00 96.81 201 SER A N 1
ATOM 1476 C CA . SER A 1 201 ? 10.101 -2.936 -13.335 1.00 96.81 201 SER A CA 1
ATOM 1477 C C . SER A 1 201 ? 9.782 -3.096 -11.860 1.00 96.81 201 SER A C 1
ATOM 1479 O O . SER A 1 201 ? 10.556 -3.692 -11.113 1.00 96.81 201 SER A O 1
ATOM 1481 N N . ARG A 1 202 ? 8.613 -2.607 -11.452 1.00 95.88 202 ARG A N 1
ATOM 1482 C CA . ARG A 1 202 ? 8.028 -2.905 -10.147 1.00 95.88 202 ARG A CA 1
ATOM 1483 C C . ARG A 1 202 ? 6.633 -3.460 -10.307 1.00 95.88 202 ARG A C 1
ATOM 1485 O O . ARG A 1 202 ? 5.858 -3.040 -11.171 1.00 95.88 202 ARG A O 1
ATOM 1492 N N . CYS A 1 203 ? 6.318 -4.366 -9.404 1.00 97.50 203 CYS A N 1
ATOM 1493 C CA . CYS A 1 203 ? 5.019 -4.978 -9.303 1.00 97.50 203 CYS A CA 1
ATOM 1494 C C . CYS A 1 203 ? 4.190 -4.286 -8.223 1.00 97.50 203 CYS A C 1
ATOM 1496 O O . CYS A 1 203 ? 4.688 -3.899 -7.162 1.00 97.50 203 CYS A O 1
ATOM 1498 N N . CYS A 1 204 ? 2.905 -4.153 -8.510 1.00 95.94 204 CYS A N 1
ATOM 1499 C CA . CYS A 1 204 ? 1.884 -3.672 -7.609 1.00 95.94 204 CYS A CA 1
ATOM 1500 C C . CYS A 1 204 ? 0.912 -4.806 -7.311 1.00 95.94 204 CYS A C 1
ATOM 1502 O O . CYS A 1 204 ? 0.531 -5.576 -8.197 1.00 95.94 204 CYS A O 1
ATOM 1504 N N . LYS A 1 205 ? 0.512 -4.901 -6.047 1.00 93.56 205 LYS A N 1
ATOM 1505 C CA . LYS A 1 205 ? -0.371 -5.945 -5.545 1.00 93.56 205 LYS A CA 1
ATOM 1506 C C . LYS A 1 205 ? -1.546 -5.327 -4.808 1.00 93.56 205 LYS A C 1
ATOM 1508 O O . LYS A 1 205 ? -1.356 -4.428 -3.987 1.00 93.56 205 LYS A O 1
ATOM 1513 N N . THR A 1 206 ? -2.747 -5.802 -5.116 1.00 85.88 206 THR A N 1
ATOM 1514 C CA . THR A 1 206 ? -3.954 -5.433 -4.376 1.00 85.88 206 THR A CA 1
ATOM 1515 C C . THR A 1 206 ? -3.947 -6.132 -3.017 1.00 85.88 206 THR A C 1
ATOM 1517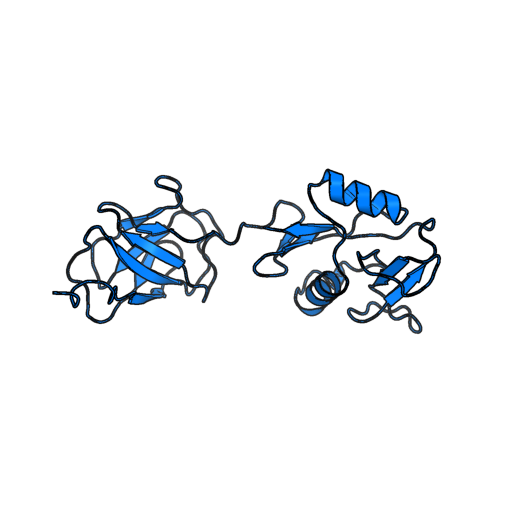 O O . THR A 1 206 ? -3.516 -7.283 -2.928 1.00 85.88 206 THR A O 1
ATOM 1520 N N . ARG A 1 207 ? -4.375 -5.429 -1.970 1.00 73.69 207 ARG A N 1
ATOM 1521 C CA . ARG A 1 207 ? -4.442 -5.940 -0.595 1.00 73.69 207 ARG A CA 1
ATOM 1522 C C . ARG A 1 207 ? -5.848 -6.371 -0.195 1.00 73.69 207 ARG A C 1
ATOM 1524 O O . ARG A 1 207 ? -6.806 -5.783 -0.742 1.00 73.69 207 ARG A O 1
#

pLDDT: mean 88.7, std 10.99, range [41.16, 98.12]

Solvent-accessible surface area (backbone atoms only — not comparable to full-atom values): 11065 Å² total; per-residue (Å²): 141,89,84,88,82,85,83,79,75,69,34,65,21,61,24,48,55,50,34,62,29,42,26,55,43,79,80,72,54,88,66,92,50,57,71,45,43,34,34,36,24,33,67,34,55,18,77,31,60,34,32,43,18,49,55,78,38,82,70,26,45,39,22,36,87,80,75,41,65,40,47,60,59,73,43,46,55,74,45,74,44,45,29,32,28,72,70,74,36,30,31,43,78,56,82,72,74,54,76,49,57,93,68,32,38,76,66,54,92,48,36,21,32,41,56,56,62,47,76,65,31,27,51,66,54,44,43,49,56,16,44,78,68,74,29,31,44,21,33,56,67,54,48,28,48,33,36,73,73,35,88,69,36,48,80,53,53,88,47,55,26,45,34,53,44,86,45,90,48,98,72,35,33,22,29,33,31,22,28,79,83,79,68,43,76,29,54,89,18,42,54,67,42,55,44,82,50,71,37,22,29,38,36,27,31,80,92

Nearest PDB structures (foldseek):
  9b45-assembly1_2  TM=8.043E-01  e=1.098E-04  Pseudomonas virus Pa193
  9b45-assembly1_4  TM=8.049E-01  e=1.316E-04  Pseudomonas virus Pa193
  2bph-assembly1_A  TM=6.714E-01  e=1.381E-03  Mus musculus
  3vyk-assembly1_A  TM=6.568E-01  e=5.205E-03  Mus musculus
  5xts-assembly1_A  TM=6.174E-01  e=7.938E-03  Homo sapiens